Protein AF-A0A8T2MPF6-F1 (afdb_monomer)

Organism: NCBI:txid121402

Sequence (192 aa):
MLTRSRQERHAGLVFSVNLAVSDLLYAASLSLLAYYYFNKKHWVFGLVLCKVHRFVFTCNLYGSMFFIACISVTRYLAIAHPFYTHRYSELKHAYIASVVNSSLTDSEKKKLIRLAAVVVVMYTVSFIPYHVLRNLNWHLKLNPETAFNRPVYWSYQVTKALVALNPCLHPLLYAALLDSVRRLCGGSVRSE

Solvent-accessible surface area (backbone atoms only — not comparable to full-atom values): 10776 Å² total; per-residue (Å²): 114,73,68,60,59,48,50,54,50,50,54,52,47,53,54,52,49,55,46,51,53,37,48,50,56,39,55,58,44,46,54,58,50,51,52,25,56,74,50,77,67,51,80,81,76,51,71,66,52,56,52,48,47,54,47,46,54,51,49,37,57,55,47,49,54,50,52,54,48,50,54,51,48,54,53,46,41,63,48,78,39,64,56,83,86,43,96,81,72,68,74,70,53,56,57,49,34,54,51,49,59,68,63,50,46,73,71,54,54,49,47,56,52,48,52,52,48,50,54,49,49,46,42,59,72,25,45,48,54,31,52,52,33,48,51,48,52,49,52,49,69,70,39,86,88,47,75,88,56,61,68,53,52,52,52,33,51,52,28,52,53,52,47,67,49,52,66,74,51,46,64,62,55,46,54,59,50,53,58,48,56,50,48,72,58,57,73,74,76,78,87,129

Radius of gyration: 22.1 Å; Cα contacts (8 Å, |Δi|>4): 80; chains: 1; bounding box: 55×31×68 Å

Secondary structure (DSSP, 8-state):
-HHHHHHHHHHHHHHHHHHHHHHHHHHHHHHHHHHHHHTTT---SHHHHHHHHHHHHHHHHHHHHHHHHHHHHHHHHHHH-TTTT-TT--THHHHHHHHHHHHS-HHHHHHHHHHHHHHHHHIIIIIHHHHHHHHHHHHHHH-TTS---HHHHHHHHHHHHHHHHGGGGHHHHHHHHHHHHHHHHHTTS---

InterPro domains:
  IPR000276 G protein-coupled receptor, rhodopsin-like [PF00001] (2-99)
  IPR000276 G protein-coupled receptor, rhodopsin-like [PR00237] (12-33)
  IPR000276 G protein-coupled receptor, rhodopsin-like [PR00237] (57-79)
  IPR000276 G protein-coupled receptor, rhodopsin-like [PR00237] (112-136)
  IPR000276 G protein-coupled receptor, rhodopsin-like [PR00237] (156-182)
  IPR017452 GPCR, rhodopsin-like, 7TM [PS50262] (1-128)

Structure (mmCIF, N/CA/C/O backbone):
data_AF-A0A8T2MPF6-F1
#
_entry.id   AF-A0A8T2MPF6-F1
#
loop_
_atom_site.group_PDB
_atom_site.id
_atom_site.type_symbol
_atom_site.label_atom_id
_atom_site.label_alt_id
_atom_site.label_comp_id
_atom_site.label_asym_id
_atom_site.label_entity_id
_atom_site.label_seq_id
_atom_site.pdbx_PDB_ins_code
_atom_site.Cartn_x
_atom_site.Cartn_y
_atom_site.Cartn_z
_atom_site.occupancy
_atom_site.B_iso_or_equiv
_atom_site.auth_seq_id
_atom_site.auth_comp_id
_atom_site.auth_asym_id
_atom_site.auth_atom_id
_atom_site.pdbx_PDB_model_num
ATOM 1 N N . MET A 1 1 ? -26.157 -11.426 22.839 1.00 39.88 1 MET A N 1
ATOM 2 C CA . MET A 1 1 ? -24.770 -10.892 22.889 1.00 39.88 1 MET A CA 1
ATOM 3 C C . MET A 1 1 ? -23.720 -11.848 22.309 1.00 39.88 1 MET A C 1
ATOM 5 O O . MET A 1 1 ? -22.890 -11.383 21.537 1.00 39.88 1 MET A O 1
ATOM 9 N N . LEU A 1 2 ? -23.765 -13.158 22.597 1.00 40.62 2 LEU A N 1
ATOM 10 C CA . LEU A 1 2 ? -22.783 -14.154 22.112 1.00 40.62 2 LEU A CA 1
ATOM 11 C C . LEU A 1 2 ? -22.682 -14.287 20.578 1.00 40.62 2 LEU A C 1
ATOM 13 O O . LEU A 1 2 ? -21.590 -14.453 20.044 1.00 40.62 2 LEU A O 1
ATOM 17 N N . THR A 1 3 ? -23.791 -14.162 19.848 1.00 40.81 3 THR A N 1
ATOM 18 C CA . THR A 1 3 ? -23.822 -14.266 18.375 1.00 40.81 3 THR A CA 1
ATOM 19 C C . THR A 1 3 ? -23.137 -13.086 17.672 1.00 40.81 3 THR A C 1
ATOM 21 O O . THR A 1 3 ? -22.465 -13.274 16.661 1.00 40.81 3 THR A O 1
ATOM 24 N N . ARG A 1 4 ? -23.222 -11.877 18.247 1.00 38.53 4 ARG A N 1
ATOM 25 C CA . ARG A 1 4 ? -22.639 -10.636 17.702 1.00 38.53 4 ARG A CA 1
ATOM 26 C C . ARG A 1 4 ? -21.115 -10.573 17.867 1.00 38.53 4 ARG A C 1
ATOM 28 O O . ARG A 1 4 ? -20.429 -10.167 16.934 1.00 38.53 4 ARG A O 1
ATOM 35 N N . SER A 1 5 ? -20.569 -11.029 19.003 1.00 44.16 5 SER A N 1
ATOM 36 C CA . SER A 1 5 ? -19.105 -11.109 19.177 1.00 44.16 5 SER A CA 1
ATOM 37 C C . SER A 1 5 ? -18.490 -12.191 18.285 1.00 44.16 5 SER A C 1
ATOM 39 O O . SER A 1 5 ? -17.384 -12.021 17.771 1.00 44.16 5 SER A O 1
ATOM 41 N N . ARG A 1 6 ? -19.236 -13.275 18.037 1.00 49.06 6 ARG A N 1
ATOM 42 C CA . ARG A 1 6 ? -18.859 -14.327 17.094 1.00 49.06 6 ARG A CA 1
ATOM 43 C C . ARG A 1 6 ? -18.792 -13.779 15.662 1.00 49.06 6 ARG A C 1
ATOM 45 O O . ARG A 1 6 ? -17.776 -13.973 15.004 1.00 49.06 6 ARG A O 1
ATOM 52 N N . GLN A 1 7 ? -19.800 -13.023 15.217 1.00 52.62 7 GLN A N 1
ATOM 53 C CA . GLN A 1 7 ? -19.854 -12.426 13.873 1.00 52.62 7 GLN A CA 1
ATOM 54 C C . GLN A 1 7 ? -18.701 -11.441 13.603 1.00 52.62 7 GLN A C 1
ATOM 56 O O . GLN A 1 7 ? -18.057 -11.520 12.559 1.00 52.62 7 GLN A O 1
ATOM 61 N N . GLU A 1 8 ? -18.386 -10.547 14.546 1.00 54.38 8 GLU A N 1
ATOM 62 C CA . GLU A 1 8 ? -17.270 -9.599 14.384 1.00 54.38 8 GLU A CA 1
ATOM 63 C C . GLU A 1 8 ? -15.892 -10.270 14.411 1.00 54.38 8 GLU A C 1
ATOM 65 O O . GLU A 1 8 ? -14.973 -9.842 13.706 1.00 54.38 8 GLU A O 1
ATOM 70 N N . ARG A 1 9 ? -15.740 -11.343 15.198 1.00 55.94 9 ARG A N 1
ATOM 71 C CA . ARG A 1 9 ? -14.542 -12.189 15.156 1.00 55.94 9 ARG A CA 1
ATOM 72 C C . ARG A 1 9 ? -14.436 -12.902 13.814 1.00 55.94 9 ARG A C 1
ATOM 74 O O . ARG A 1 9 ? -13.351 -12.915 13.248 1.00 55.94 9 ARG A O 1
ATOM 81 N N . HIS A 1 10 ? -15.536 -13.430 13.278 1.00 60.00 10 HIS A N 1
ATOM 82 C CA . HIS A 1 10 ? -15.552 -14.083 11.970 1.00 60.00 10 HIS A CA 1
ATOM 83 C C . HIS A 1 10 ? -15.196 -13.118 10.833 1.00 60.00 10 HIS A C 1
ATOM 85 O O . HIS A 1 10 ? -14.340 -13.456 10.024 1.00 60.00 10 HIS A O 1
ATOM 91 N N . ALA A 1 11 ? -15.755 -11.905 10.809 1.00 63.97 11 ALA A N 1
ATOM 92 C CA . ALA A 1 11 ? -15.402 -10.900 9.803 1.00 63.97 11 ALA A CA 1
ATOM 93 C C . ALA A 1 11 ? -13.919 -10.497 9.895 1.00 63.97 11 ALA A C 1
ATOM 95 O O . ALA A 1 11 ? -13.203 -10.537 8.898 1.00 63.97 11 ALA A O 1
ATOM 96 N N . GLY A 1 12 ? -13.429 -10.192 11.103 1.00 67.94 12 GLY A N 1
ATOM 97 C CA . GLY A 1 12 ? -12.016 -9.881 11.329 1.00 67.94 12 GLY A CA 1
ATOM 98 C C . GLY A 1 12 ? -11.082 -11.021 10.914 1.00 67.94 12 GLY A C 1
ATOM 99 O O . GLY A 1 12 ? -10.087 -10.766 10.247 1.00 67.94 12 GLY A O 1
ATOM 100 N N . LEU A 1 13 ? -11.424 -12.270 11.248 1.00 69.88 13 LEU A N 1
ATOM 101 C CA . LEU A 1 13 ? -10.666 -13.466 10.864 1.00 69.88 13 LEU A CA 1
ATOM 102 C C . LEU A 1 13 ? -10.635 -13.673 9.347 1.00 69.88 13 LEU A C 1
ATOM 104 O O . LEU A 1 13 ? -9.572 -13.961 8.811 1.00 69.88 13 LEU A O 1
ATOM 108 N N . VAL A 1 14 ? -11.761 -13.492 8.653 1.00 74.25 14 VAL A N 1
ATOM 109 C CA . VAL A 1 14 ? -11.826 -13.607 7.186 1.00 74.25 14 VAL A CA 1
ATOM 110 C C . VAL A 1 14 ? -10.921 -12.570 6.521 1.00 74.25 14 VAL A C 1
ATOM 112 O O . VAL A 1 14 ? -10.165 -12.916 5.616 1.00 74.25 14 VAL A O 1
ATOM 115 N N . PHE A 1 15 ? -10.918 -11.322 7.004 1.00 73.06 15 PHE A N 1
ATOM 116 C CA . PHE A 1 15 ? -10.002 -10.298 6.496 1.00 73.06 15 PHE A CA 1
ATOM 117 C C . PHE A 1 15 ? -8.534 -10.625 6.793 1.00 73.06 15 PHE A C 1
ATOM 119 O O . PHE A 1 15 ? -7.699 -10.483 5.905 1.00 73.06 15 PHE A O 1
ATOM 126 N N . SER A 1 16 ? -8.218 -11.118 7.997 1.00 72.19 16 SER A N 1
ATOM 127 C CA . SER A 1 16 ? -6.862 -11.568 8.349 1.00 72.19 16 SER A CA 1
ATOM 128 C C . SER A 1 16 ? -6.364 -12.691 7.443 1.00 72.19 16 SER A C 1
ATOM 130 O O . SER A 1 16 ? -5.220 -12.660 7.003 1.00 72.19 16 SER A O 1
ATOM 132 N N . VAL A 1 17 ? -7.210 -13.690 7.169 1.00 78.38 17 VAL A N 1
ATOM 133 C CA . VAL A 1 17 ? -6.853 -14.845 6.334 1.00 78.38 17 VAL A CA 1
ATOM 134 C C . VAL A 1 17 ? -6.677 -14.418 4.883 1.00 78.38 17 VAL A C 1
ATOM 136 O O . VAL A 1 17 ? -5.670 -14.765 4.275 1.00 78.38 17 VAL A O 1
ATOM 139 N N . ASN A 1 18 ? -7.598 -13.617 4.341 1.00 79.44 18 ASN A N 1
ATOM 140 C CA . ASN A 1 18 ? -7.479 -13.096 2.977 1.00 79.44 18 ASN A CA 1
ATOM 141 C C . ASN A 1 18 ? -6.208 -12.263 2.793 1.00 79.44 18 ASN A C 1
ATOM 143 O O . ASN A 1 18 ? -5.537 -12.377 1.766 1.00 79.44 18 ASN A O 1
ATOM 147 N N . LEU A 1 19 ? -5.847 -11.461 3.795 1.00 76.75 19 LEU A N 1
ATOM 148 C CA . LEU A 1 19 ? -4.606 -10.703 3.767 1.00 76.75 19 LEU A CA 1
ATOM 149 C C . LEU A 1 19 ? -3.377 -11.617 3.843 1.00 76.75 19 LEU A C 1
ATOM 151 O O . LEU A 1 19 ? -2.474 -11.474 3.027 1.00 76.75 19 LEU A O 1
ATOM 155 N N . ALA A 1 20 ? -3.370 -12.598 4.748 1.00 80.62 20 ALA A N 1
ATOM 156 C CA . ALA A 1 20 ? -2.268 -13.550 4.879 1.00 80.62 20 ALA A CA 1
ATOM 157 C C . ALA A 1 20 ? -2.044 -14.363 3.593 1.00 80.62 20 ALA A C 1
ATOM 159 O O . ALA A 1 20 ? -0.908 -14.537 3.161 1.00 80.62 20 ALA A O 1
ATOM 160 N N . VAL A 1 21 ? -3.119 -14.819 2.942 1.00 83.56 21 VAL A N 1
ATOM 161 C CA . VAL A 1 21 ? -3.040 -15.507 1.644 1.00 83.56 21 VAL A CA 1
ATOM 162 C C . VAL A 1 21 ? -2.456 -14.580 0.578 1.00 83.56 21 VAL A C 1
ATOM 164 O O . VAL A 1 21 ? -1.574 -14.989 -0.176 1.00 83.56 21 VAL A O 1
ATOM 167 N N . SER A 1 22 ? -2.902 -13.324 0.534 1.00 84.00 22 SER A N 1
ATOM 168 C CA . SER A 1 22 ? -2.373 -12.325 -0.397 1.00 84.00 22 SER A CA 1
ATOM 169 C C . SER A 1 22 ? -0.880 -12.058 -0.172 1.00 84.00 22 SER A C 1
ATOM 171 O O . SER A 1 22 ? -0.120 -11.970 -1.137 1.00 84.00 22 SER A O 1
ATOM 173 N N . ASP A 1 23 ? -0.439 -11.965 1.083 1.00 84.19 23 ASP A N 1
ATOM 174 C CA . ASP A 1 23 ? 0.962 -11.735 1.451 1.00 84.19 23 ASP A CA 1
ATOM 175 C C . ASP A 1 23 ? 1.846 -12.948 1.123 1.00 84.19 23 ASP A C 1
ATOM 177 O O . ASP A 1 23 ? 2.964 -12.786 0.635 1.00 84.19 23 ASP A O 1
ATOM 181 N N . LEU A 1 24 ? 1.336 -14.172 1.296 1.00 83.94 24 LEU A N 1
ATOM 182 C CA . LEU A 1 24 ? 2.033 -15.399 0.894 1.00 83.94 24 LEU A CA 1
ATOM 183 C C . LEU A 1 24 ? 2.179 -15.512 -0.628 1.00 83.94 24 LEU A C 1
ATOM 185 O O . LEU A 1 24 ? 3.259 -15.831 -1.125 1.00 83.94 24 LEU A O 1
ATOM 189 N N . LEU A 1 25 ? 1.118 -15.209 -1.383 1.00 84.75 25 LEU A N 1
ATOM 190 C CA . LEU A 1 25 ? 1.169 -15.164 -2.850 1.00 84.75 25 LEU A CA 1
ATOM 191 C C . LEU A 1 25 ? 2.154 -14.096 -3.347 1.00 84.75 25 LEU A C 1
ATOM 193 O O . LEU A 1 25 ? 2.861 -14.292 -4.343 1.00 84.75 25 LEU A O 1
ATOM 197 N N . TYR A 1 26 ? 2.236 -12.977 -2.631 1.00 85.56 26 TYR A N 1
ATOM 198 C CA . TYR A 1 26 ? 3.207 -11.927 -2.894 1.00 85.56 26 TYR A CA 1
ATOM 199 C C . TYR A 1 26 ? 4.648 -12.371 -2.595 1.00 85.56 26 TYR A C 1
ATOM 201 O O . TYR A 1 26 ? 5.536 -12.184 -3.430 1.00 85.56 26 TYR A O 1
ATOM 209 N N . ALA A 1 27 ? 4.876 -13.038 -1.461 1.00 84.94 27 ALA A N 1
ATOM 210 C CA . ALA A 1 27 ? 6.169 -13.615 -1.093 1.00 84.94 27 ALA A CA 1
ATOM 211 C C . ALA A 1 27 ? 6.648 -14.668 -2.106 1.00 84.94 27 ALA A C 1
ATOM 213 O O . ALA A 1 27 ? 7.816 -14.674 -2.491 1.00 84.94 27 ALA A O 1
ATOM 214 N N . ALA A 1 28 ? 5.745 -15.504 -2.622 1.00 85.00 28 ALA A N 1
ATOM 215 C CA . ALA A 1 28 ? 6.069 -16.435 -3.702 1.00 85.00 28 ALA A CA 1
ATOM 216 C C . ALA A 1 28 ? 6.439 -15.701 -5.008 1.00 85.00 28 ALA A C 1
ATOM 218 O O . ALA A 1 28 ? 7.362 -16.093 -5.725 1.00 85.00 28 ALA A O 1
ATOM 219 N N . SER A 1 29 ? 5.764 -14.587 -5.308 1.00 85.38 29 SER A N 1
ATOM 220 C CA . SER A 1 29 ? 6.065 -13.753 -6.481 1.00 85.38 29 SER A CA 1
ATOM 221 C C . SER A 1 29 ? 7.422 -13.042 -6.371 1.00 85.38 29 SER A C 1
ATOM 223 O O . SER A 1 29 ? 8.089 -12.822 -7.385 1.00 85.38 29 SER A O 1
ATOM 225 N N . LEU A 1 30 ? 7.875 -12.735 -5.151 1.00 85.00 30 LEU A N 1
ATOM 226 C CA . LEU A 1 30 ? 9.210 -12.192 -4.884 1.00 85.00 30 LEU A CA 1
ATOM 227 C C . LEU A 1 30 ? 10.326 -13.152 -5.315 1.00 85.00 30 LEU A C 1
ATOM 229 O O . LEU A 1 30 ? 11.343 -12.687 -5.826 1.00 85.00 30 LEU A O 1
ATOM 233 N N . SER A 1 31 ? 10.139 -14.469 -5.199 1.00 86.12 31 SER A N 1
ATOM 234 C CA . SER A 1 31 ? 11.117 -15.462 -5.673 1.00 86.12 31 SER A CA 1
ATOM 235 C C . SER A 1 31 ? 11.323 -15.387 -7.193 1.00 86.12 31 SER A C 1
ATOM 237 O O . SER A 1 31 ? 12.457 -15.423 -7.673 1.00 86.12 31 SER A O 1
ATOM 239 N N . LEU A 1 32 ? 10.242 -15.189 -7.958 1.00 85.69 32 LEU A N 1
ATOM 240 C CA . LEU A 1 32 ? 10.309 -14.966 -9.410 1.00 85.69 32 LEU A CA 1
ATOM 241 C C . LEU A 1 32 ? 11.030 -13.654 -9.744 1.00 85.69 32 LEU A C 1
ATOM 243 O O . LEU A 1 32 ? 11.810 -13.583 -10.698 1.00 85.69 32 LEU A O 1
ATOM 247 N N . LEU A 1 33 ? 10.794 -12.611 -8.945 1.00 84.62 33 LEU A N 1
ATOM 248 C CA . LEU A 1 33 ? 11.461 -11.326 -9.109 1.00 84.62 33 LEU A CA 1
ATOM 249 C C . LEU A 1 33 ? 12.959 -11.413 -8.792 1.00 84.62 33 LEU A C 1
ATOM 251 O O . LEU A 1 33 ? 13.767 -10.841 -9.523 1.00 84.62 33 LEU A O 1
ATOM 255 N N . ALA A 1 34 ? 13.333 -12.144 -7.741 1.00 87.69 34 ALA A N 1
ATOM 256 C CA . ALA A 1 34 ? 14.722 -12.393 -7.380 1.00 87.69 34 ALA A CA 1
ATOM 257 C C . ALA A 1 34 ? 15.456 -13.085 -8.534 1.00 87.69 34 ALA A C 1
ATOM 259 O O . ALA A 1 34 ? 16.489 -12.587 -8.983 1.00 87.69 34 ALA A O 1
ATOM 260 N N . TYR A 1 35 ?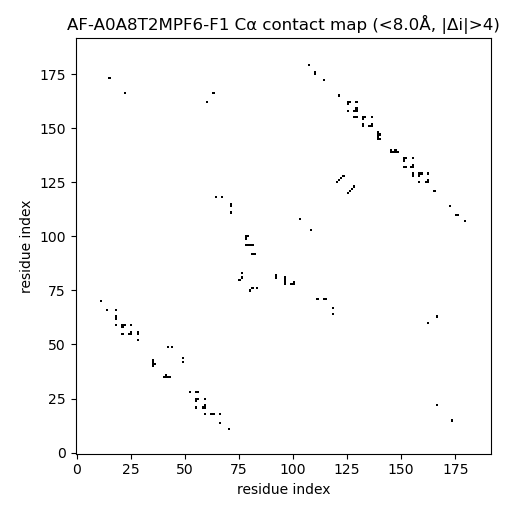 14.871 -14.149 -9.095 1.00 89.88 35 TYR A N 1
ATOM 261 C CA . TYR A 1 35 ? 15.423 -14.828 -10.269 1.00 89.88 35 TYR A CA 1
ATOM 262 C C . TYR A 1 35 ? 15.606 -13.876 -11.462 1.00 89.88 35 TYR A C 1
ATOM 264 O O . TYR A 1 35 ? 16.654 -13.870 -12.104 1.00 89.88 35 TYR A O 1
ATOM 272 N N . TYR A 1 36 ? 14.626 -13.009 -11.734 1.00 88.69 36 TYR A N 1
ATOM 273 C CA . TYR A 1 36 ? 14.733 -12.000 -12.791 1.00 88.69 36 TYR A CA 1
ATOM 274 C C . TYR A 1 36 ? 15.912 -11.031 -12.587 1.00 88.69 36 TYR A C 1
ATOM 276 O O . TYR A 1 36 ? 16.605 -10.701 -13.552 1.00 88.69 36 TYR A O 1
ATOM 284 N N . TYR A 1 37 ? 16.166 -10.573 -11.356 1.00 86.88 37 TYR A N 1
ATOM 285 C CA . TYR A 1 37 ? 17.316 -9.705 -11.075 1.00 86.88 37 TYR A CA 1
ATOM 286 C C . TYR A 1 37 ? 18.647 -10.455 -11.187 1.00 86.88 37 TYR A C 1
ATOM 288 O O . TYR A 1 37 ? 19.584 -9.899 -11.763 1.00 86.88 37 TYR A O 1
ATOM 296 N N . PHE A 1 38 ? 18.719 -11.707 -10.717 1.00 90.62 38 PHE A N 1
ATOM 297 C CA . PHE A 1 38 ? 19.902 -12.558 -10.892 1.00 90.62 38 PHE A CA 1
ATOM 298 C C . PHE A 1 38 ? 20.226 -12.781 -12.369 1.00 90.62 38 PHE A C 1
ATOM 300 O O . PHE A 1 38 ? 21.382 -12.682 -12.775 1.00 90.62 38 PHE A O 1
ATOM 307 N N . ASN A 1 39 ? 19.205 -12.970 -13.202 1.00 90.19 39 ASN A N 1
ATOM 308 C CA . ASN A 1 39 ? 19.371 -13.181 -14.634 1.00 90.19 39 ASN A CA 1
ATOM 309 C C . ASN A 1 39 ? 19.554 -11.870 -15.429 1.00 90.19 39 ASN A C 1
ATOM 311 O O . ASN A 1 39 ? 19.034 -11.724 -16.532 1.00 90.19 39 ASN A O 1
ATOM 315 N N . LYS A 1 40 ? 20.236 -10.867 -14.855 1.00 88.00 40 LYS A N 1
ATOM 316 C CA . LYS A 1 40 ? 20.512 -9.553 -15.474 1.00 88.00 40 LYS A CA 1
ATOM 317 C C . LYS A 1 40 ? 19.271 -8.853 -16.051 1.00 88.00 40 LYS A C 1
ATOM 319 O O . LYS A 1 40 ? 19.372 -8.147 -17.051 1.00 88.00 40 LYS A O 1
ATOM 324 N N . LYS A 1 41 ? 18.107 -9.000 -15.405 1.00 8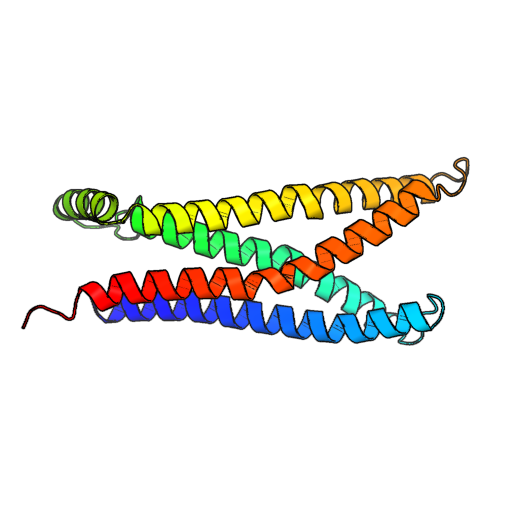4.31 41 LYS A N 1
ATOM 325 C CA . LYS A 1 41 ? 16.816 -8.449 -15.865 1.00 84.31 41 LYS A CA 1
ATOM 326 C C . LYS A 1 41 ? 16.295 -9.100 -17.159 1.00 84.31 41 LYS A C 1
ATOM 328 O O . LYS A 1 41 ? 15.506 -8.487 -17.877 1.00 84.31 41 LYS A O 1
ATOM 333 N N . HIS A 1 42 ? 16.691 -10.340 -17.444 1.00 87.44 42 HIS A N 1
ATOM 334 C CA . HIS A 1 42 ? 16.142 -11.139 -18.536 1.00 87.44 42 HIS A CA 1
ATOM 335 C C . HIS A 1 42 ? 14.996 -12.030 -18.034 1.00 87.44 42 HIS A C 1
ATOM 337 O O . HIS A 1 42 ? 15.196 -12.967 -17.257 1.00 87.44 42 HIS A O 1
ATOM 343 N N . TRP A 1 43 ? 13.773 -11.749 -18.487 1.00 87.19 43 TRP A N 1
ATOM 344 C CA . TRP A 1 43 ? 12.578 -12.501 -18.099 1.00 87.19 43 TRP A CA 1
ATOM 345 C C . TRP A 1 43 ? 12.382 -13.742 -18.981 1.00 87.19 43 TRP A C 1
ATOM 347 O O . TRP A 1 43 ? 12.144 -13.609 -20.177 1.00 87.19 43 TRP A O 1
ATOM 357 N N . VAL A 1 44 ? 12.449 -14.941 -18.391 1.00 88.25 44 VAL A N 1
ATOM 358 C CA . VAL A 1 44 ? 12.364 -16.231 -19.118 1.00 88.25 44 VAL A CA 1
ATOM 359 C C . VAL A 1 44 ? 11.032 -16.967 -18.939 1.00 88.25 44 VAL A C 1
ATOM 361 O O . VAL A 1 44 ? 10.703 -17.840 -19.730 1.00 88.25 44 VAL A O 1
ATOM 364 N N . PHE A 1 45 ? 10.220 -16.595 -17.945 1.00 85.88 45 PHE A N 1
ATOM 365 C CA . PHE A 1 45 ? 8.981 -17.306 -17.589 1.00 85.88 45 PHE A CA 1
ATOM 366 C C . PHE A 1 45 ? 7.776 -16.997 -18.502 1.00 85.88 45 PHE A C 1
ATOM 368 O O . PHE A 1 45 ? 6.633 -17.309 -18.173 1.00 85.88 45 PHE A O 1
ATOM 375 N N . GLY A 1 46 ? 8.008 -16.334 -19.637 1.00 89.12 46 GLY A N 1
ATOM 376 C CA . GLY A 1 46 ? 6.966 -15.974 -20.597 1.00 89.12 46 GLY A CA 1
ATOM 377 C C . GLY A 1 46 ? 6.048 -14.823 -20.160 1.00 89.12 46 GLY A C 1
ATOM 378 O O . GLY A 1 46 ? 6.115 -14.290 -19.049 1.00 89.12 46 GLY A O 1
ATOM 379 N N . LEU A 1 47 ? 5.172 -14.403 -21.074 1.00 87.81 47 LEU A N 1
ATOM 380 C CA . LEU A 1 47 ? 4.342 -13.205 -20.906 1.00 87.81 47 LEU A CA 1
ATOM 381 C C . LEU A 1 47 ? 3.263 -13.362 -19.824 1.00 87.81 47 LEU A C 1
ATOM 383 O O . LEU A 1 47 ? 2.970 -12.404 -19.107 1.00 87.81 47 LEU A O 1
ATOM 387 N N . VAL A 1 48 ? 2.681 -14.559 -19.700 1.00 90.25 48 VAL A N 1
ATOM 388 C CA . VAL A 1 48 ? 1.608 -14.846 -18.735 1.00 90.25 48 VAL A CA 1
ATOM 389 C C . VAL A 1 48 ? 2.108 -14.615 -17.316 1.00 90.25 48 VAL A C 1
ATOM 391 O O . VAL A 1 48 ? 1.535 -13.808 -16.588 1.00 90.25 48 VAL A O 1
ATOM 394 N N . LEU A 1 49 ? 3.236 -15.229 -16.953 1.00 87.44 49 LEU A N 1
ATOM 395 C CA . LEU A 1 49 ? 3.804 -15.100 -15.615 1.00 87.44 49 LEU A CA 1
ATOM 396 C C . LEU A 1 49 ? 4.258 -13.657 -15.322 1.00 87.44 49 LEU A C 1
ATOM 398 O O . LEU A 1 49 ? 4.137 -13.192 -14.192 1.00 87.44 49 LEU A O 1
ATOM 402 N N . CYS A 1 50 ? 4.696 -12.905 -16.341 1.00 87.62 50 CYS A N 1
ATOM 403 C CA . CYS A 1 50 ? 5.015 -11.478 -16.202 1.00 87.62 50 CYS A CA 1
ATOM 404 C C . CYS A 1 50 ? 3.777 -10.643 -15.832 1.00 87.62 50 CYS A C 1
ATOM 406 O O . CYS A 1 50 ? 3.833 -9.784 -14.945 1.00 87.62 50 CYS A O 1
ATOM 408 N N . LYS A 1 51 ? 2.645 -10.897 -16.505 1.00 87.31 51 LYS A N 1
ATOM 409 C CA . LYS A 1 51 ? 1.366 -10.236 -16.209 1.00 87.31 51 LYS A CA 1
ATOM 410 C C . LYS A 1 51 ? 0.843 -10.639 -14.832 1.00 87.31 51 LYS A C 1
ATOM 412 O O . LYS A 1 51 ? 0.460 -9.754 -14.074 1.00 87.31 51 LYS A O 1
ATOM 417 N N . VAL A 1 52 ? 0.895 -11.929 -14.489 1.00 87.56 52 VAL A N 1
ATOM 418 C CA . VAL A 1 52 ? 0.472 -12.448 -13.177 1.00 87.56 52 VAL A CA 1
ATOM 419 C C . VAL A 1 52 ? 1.300 -11.830 -12.055 1.00 87.56 52 VAL A C 1
ATOM 421 O O . VAL A 1 52 ? 0.722 -11.290 -11.122 1.00 87.56 52 VAL A O 1
ATOM 424 N N . HIS A 1 53 ? 2.631 -11.799 -12.170 1.00 86.81 53 HIS A N 1
ATOM 425 C CA . HIS A 1 53 ? 3.494 -11.153 -11.177 1.00 86.81 53 HIS A CA 1
ATOM 426 C C . HIS A 1 53 ? 3.097 -9.683 -10.946 1.00 86.81 53 HIS A C 1
ATOM 428 O O . HIS A 1 53 ? 2.992 -9.226 -9.809 1.00 86.81 53 HIS A O 1
ATOM 434 N N . ARG A 1 54 ? 2.852 -8.921 -12.024 1.00 85.06 54 ARG A N 1
ATOM 435 C CA . ARG A 1 54 ? 2.392 -7.525 -11.911 1.00 85.06 54 ARG A CA 1
ATOM 436 C C . ARG A 1 54 ? 1.013 -7.420 -11.267 1.00 85.06 54 ARG A C 1
ATOM 438 O O . ARG A 1 54 ? 0.815 -6.545 -10.434 1.00 85.06 54 ARG A O 1
ATOM 445 N N . PHE A 1 55 ? 0.089 -8.296 -11.644 1.00 86.38 55 PHE A N 1
ATOM 446 C CA . PHE A 1 55 ? -1.255 -8.331 -11.087 1.00 86.38 55 PHE A CA 1
ATOM 447 C C . PHE A 1 55 ? -1.233 -8.640 -9.587 1.00 86.38 55 PHE A C 1
ATOM 449 O O . PHE A 1 55 ? -1.806 -7.882 -8.815 1.00 86.38 55 PHE A O 1
ATOM 456 N N . VAL A 1 56 ? -0.499 -9.671 -9.158 1.00 85.44 56 VAL A N 1
ATOM 457 C CA . VAL A 1 56 ? -0.354 -10.044 -7.741 1.00 85.44 56 VAL A CA 1
ATOM 458 C C . VAL A 1 56 ? 0.269 -8.906 -6.932 1.00 85.44 56 VAL A C 1
ATOM 460 O O . VAL A 1 56 ? -0.247 -8.581 -5.866 1.00 85.44 56 VAL A O 1
ATOM 463 N N . PHE A 1 57 ? 1.308 -8.241 -7.455 1.00 82.81 57 PHE A N 1
ATOM 464 C CA . PHE A 1 57 ? 1.885 -7.046 -6.825 1.00 82.81 57 PHE A CA 1
ATOM 465 C C . PHE A 1 57 ? 0.823 -5.955 -6.621 1.00 82.81 57 PHE A C 1
ATOM 467 O O . PHE A 1 57 ? 0.681 -5.425 -5.525 1.00 82.81 57 PHE A O 1
ATOM 474 N N . THR A 1 58 ? 0.034 -5.643 -7.652 1.00 81.56 58 THR A N 1
ATOM 475 C CA . THR A 1 58 ? -1.038 -4.639 -7.581 1.00 81.56 58 THR A CA 1
ATOM 476 C C . THR A 1 58 ? -2.157 -5.045 -6.613 1.00 81.56 58 THR A C 1
ATOM 478 O O . THR A 1 58 ? -2.587 -4.229 -5.802 1.00 81.56 58 THR A O 1
ATOM 481 N N . CYS A 1 59 ? -2.615 -6.295 -6.652 1.00 82.38 59 CYS A N 1
ATOM 482 C CA . CYS A 1 59 ? -3.677 -6.790 -5.778 1.00 82.38 59 CYS A CA 1
ATOM 483 C C . CYS A 1 59 ? -3.260 -6.822 -4.308 1.00 82.38 59 CYS A C 1
ATOM 485 O O . CYS A 1 59 ? -4.041 -6.405 -3.457 1.00 82.38 59 CYS A O 1
ATOM 487 N N . ASN A 1 60 ? -2.041 -7.268 -4.002 1.00 82.19 60 ASN A N 1
ATOM 488 C CA . ASN A 1 60 ? -1.524 -7.254 -2.637 1.00 82.19 60 ASN A CA 1
ATOM 489 C C . ASN A 1 60 ? -1.423 -5.817 -2.102 1.00 82.19 60 ASN A C 1
ATOM 491 O O . ASN A 1 60 ? -1.916 -5.511 -1.015 1.00 82.19 60 ASN A O 1
ATOM 495 N N . LEU A 1 61 ? -0.887 -4.917 -2.926 1.00 76.88 61 LEU A N 1
ATOM 496 C CA . LEU A 1 61 ? -0.695 -3.513 -2.597 1.00 76.88 61 LEU A CA 1
ATOM 497 C C . LEU A 1 61 ? -2.009 -2.786 -2.262 1.00 76.88 61 LEU A C 1
ATOM 499 O O . LEU A 1 61 ? -2.142 -2.186 -1.199 1.00 76.88 61 LEU A O 1
ATOM 503 N N . TYR A 1 62 ? -2.981 -2.810 -3.173 1.00 81.69 62 TYR A N 1
ATOM 504 C CA . TYR A 1 62 ? -4.240 -2.085 -2.979 1.00 81.69 62 TYR A CA 1
ATOM 505 C C . TYR A 1 62 ? -5.211 -2.840 -2.069 1.00 81.69 62 TYR A C 1
ATOM 507 O O . TYR A 1 62 ? -5.953 -2.219 -1.309 1.00 81.69 62 TYR A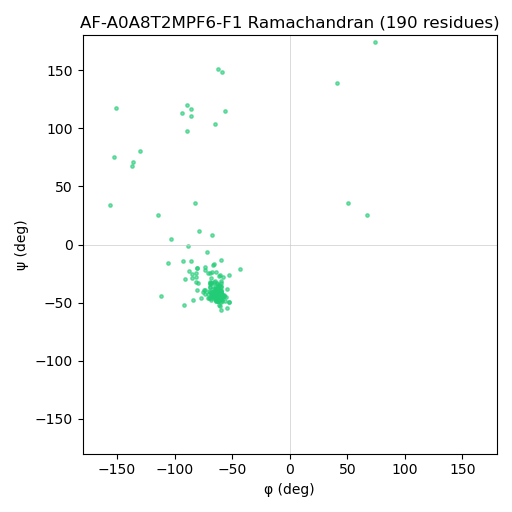 O 1
ATOM 515 N N . GLY A 1 63 ? -5.187 -4.174 -2.114 1.00 81.31 63 GLY A N 1
ATOM 516 C CA . GLY A 1 63 ? -6.017 -5.022 -1.265 1.00 81.31 63 GLY A CA 1
ATOM 517 C C . GLY A 1 63 ? -5.677 -4.853 0.210 1.00 81.31 63 GLY A C 1
ATOM 518 O O . GLY A 1 63 ? -6.580 -4.653 1.016 1.00 81.31 63 GLY A O 1
ATOM 519 N N . SER A 1 64 ? -4.391 -4.849 0.570 1.00 79.19 64 SER A N 1
ATOM 520 C CA . SER A 1 64 ? -3.960 -4.629 1.957 1.00 79.19 64 SER A CA 1
ATOM 521 C C . SER A 1 64 ? -4.412 -3.273 2.501 1.00 79.19 64 SER A C 1
ATOM 523 O O . SER A 1 64 ? -5.011 -3.210 3.575 1.00 79.19 64 SER A O 1
ATOM 525 N N . MET A 1 65 ? -4.236 -2.200 1.726 1.00 79.12 65 MET A N 1
ATOM 526 C CA . MET A 1 65 ? -4.712 -0.862 2.081 1.00 79.12 65 MET A CA 1
ATOM 527 C C . MET A 1 65 ? -6.233 -0.826 2.286 1.00 79.12 65 MET A C 1
ATOM 529 O O . MET A 1 65 ? -6.705 -0.278 3.283 1.00 79.12 65 MET A O 1
ATOM 533 N N . PHE A 1 66 ? -6.998 -1.441 1.379 1.00 80.12 66 PHE A N 1
ATOM 534 C CA . PHE A 1 66 ? -8.453 -1.520 1.488 1.00 80.12 66 PHE A CA 1
ATOM 535 C C . PHE A 1 66 ? -8.889 -2.303 2.730 1.00 80.12 66 PHE A C 1
ATOM 537 O O . PHE A 1 66 ? -9.718 -1.820 3.498 1.00 80.12 66 PHE A O 1
ATOM 544 N N . PHE A 1 67 ? -8.294 -3.469 2.990 1.00 77.25 67 PHE A N 1
ATOM 545 C CA . PHE A 1 67 ? -8.636 -4.278 4.159 1.00 77.25 67 PHE A CA 1
ATOM 546 C C . PHE A 1 67 ? -8.288 -3.571 5.473 1.00 77.25 67 PHE A C 1
ATOM 548 O O . PHE A 1 67 ? -9.118 -3.552 6.383 1.00 77.25 67 PHE A O 1
ATOM 555 N N . ILE A 1 68 ? -7.120 -2.928 5.574 1.00 74.81 68 ILE A N 1
ATOM 556 C CA . ILE A 1 68 ? -6.734 -2.167 6.772 1.00 74.81 68 ILE A CA 1
ATOM 557 C C . ILE A 1 68 ? -7.676 -0.972 6.982 1.00 74.81 68 ILE A C 1
ATOM 559 O O . ILE A 1 68 ? -8.087 -0.709 8.117 1.00 74.81 68 ILE A O 1
ATOM 563 N N . ALA A 1 69 ? -8.072 -0.277 5.912 1.00 78.75 69 ALA A N 1
ATOM 564 C CA . ALA A 1 69 ? -9.044 0.811 5.980 1.00 78.75 69 ALA A CA 1
ATOM 565 C C . ALA A 1 69 ? -10.423 0.305 6.431 1.00 78.75 69 ALA A C 1
ATOM 567 O O . ALA A 1 69 ? -10.982 0.839 7.386 1.00 78.75 69 ALA A O 1
ATOM 568 N N . CYS A 1 70 ? -10.939 -0.772 5.833 1.00 77.19 70 CYS A N 1
ATOM 569 C CA . CYS A 1 70 ? -12.201 -1.393 6.233 1.00 77.19 70 CYS A CA 1
ATOM 570 C C . CYS A 1 70 ? -12.186 -1.856 7.693 1.00 77.19 70 CYS A C 1
ATOM 572 O O . CYS A 1 70 ? -13.158 -1.620 8.410 1.00 77.19 70 CYS A O 1
ATOM 574 N N . ILE A 1 71 ? -11.095 -2.467 8.164 1.00 73.81 71 ILE A N 1
ATOM 575 C CA . ILE A 1 71 ? -10.944 -2.870 9.570 1.00 73.81 71 ILE A CA 1
ATOM 576 C C . ILE A 1 71 ? -10.953 -1.636 10.478 1.00 73.81 71 ILE A C 1
ATOM 578 O O . ILE A 1 71 ? -11.674 -1.618 11.477 1.00 73.81 71 ILE A O 1
ATOM 582 N N . SER A 1 72 ? -10.206 -0.591 10.118 1.00 73.62 72 SER A N 1
ATOM 583 C CA . SER A 1 72 ? -10.133 0.658 10.885 1.00 73.62 72 SER A CA 1
ATOM 584 C C . SER A 1 72 ? -11.492 1.356 10.966 1.00 73.62 72 SER A C 1
ATOM 586 O O . SER A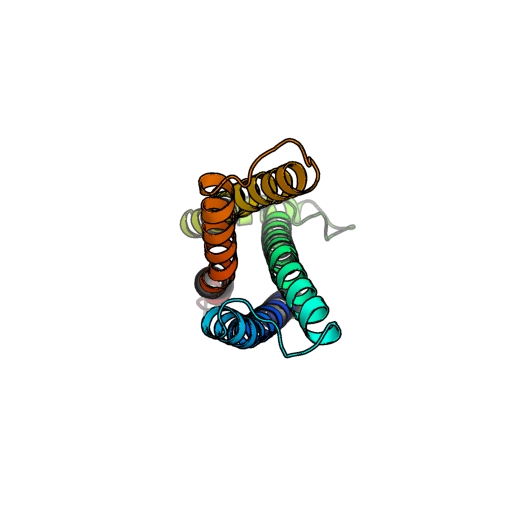 1 72 ? -11.918 1.748 12.050 1.00 73.62 72 SER A O 1
ATOM 588 N N . VAL A 1 73 ? -12.213 1.442 9.845 1.00 73.12 73 VAL A N 1
ATOM 589 C CA . VAL A 1 73 ? -13.553 2.038 9.75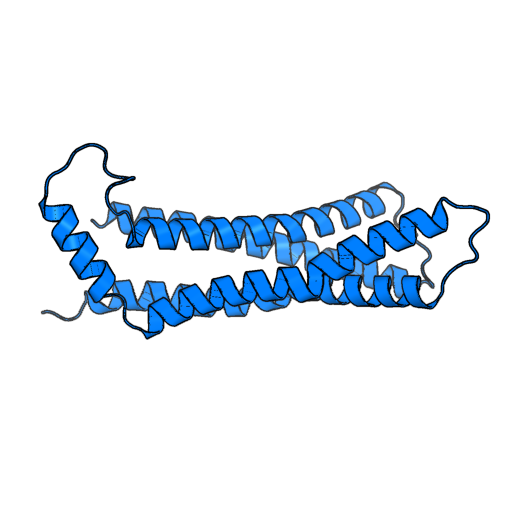9 1.00 73.12 73 VAL A CA 1
ATOM 590 C C . VAL A 1 73 ? -14.574 1.202 10.517 1.00 73.12 73 VAL A C 1
ATOM 592 O O . VAL A 1 73 ? -15.350 1.757 11.281 1.00 73.12 73 VAL A O 1
ATOM 595 N N . THR A 1 74 ? -14.555 -0.125 10.384 1.00 71.12 74 THR A N 1
ATOM 596 C CA . THR A 1 74 ? -15.474 -1.007 11.127 1.00 71.12 74 THR A CA 1
ATOM 597 C C . THR A 1 74 ? -15.284 -0.839 12.633 1.00 71.12 74 THR A C 1
ATOM 599 O O . THR A 1 74 ? -16.256 -0.753 13.379 1.00 71.12 74 THR A O 1
ATOM 602 N N . ARG A 1 75 ? -14.031 -0.727 13.090 1.00 71.88 75 ARG A N 1
ATOM 603 C CA . ARG A 1 75 ? -13.707 -0.467 14.498 1.00 71.88 75 ARG A CA 1
ATOM 604 C C . ARG A 1 75 ? -14.145 0.926 14.931 1.00 71.88 75 ARG A C 1
ATOM 606 O O . ARG A 1 75 ? -14.740 1.056 15.992 1.00 71.88 75 ARG A O 1
ATOM 613 N N . TYR A 1 76 ? -13.909 1.942 14.106 1.00 70.19 76 TYR A N 1
ATOM 614 C CA . TYR A 1 76 ? -14.363 3.301 14.378 1.00 70.19 76 TYR A CA 1
ATOM 615 C C . TYR A 1 76 ? -15.892 3.387 14.459 1.00 70.19 76 TYR A C 1
ATOM 617 O O . TYR A 1 76 ? -16.411 3.923 15.428 1.00 70.19 76 TYR A O 1
ATOM 625 N N . LEU A 1 77 ? -16.624 2.807 13.505 1.00 64.50 77 LEU A N 1
ATOM 626 C CA . LEU A 1 77 ? -18.088 2.813 13.474 1.00 64.50 77 LEU A CA 1
ATOM 627 C C . LEU A 1 77 ? -18.695 2.048 14.654 1.00 64.50 77 LEU A C 1
ATOM 629 O O . LEU A 1 77 ? -19.650 2.533 15.254 1.00 64.50 77 LEU A O 1
ATOM 633 N N . ALA A 1 78 ? -18.118 0.904 15.036 1.00 64.12 78 ALA A N 1
ATOM 634 C CA . ALA A 1 78 ? -18.549 0.157 16.218 1.00 64.12 78 ALA A CA 1
ATOM 635 C C . ALA A 1 78 ? -18.395 0.960 17.527 1.00 64.12 78 ALA A C 1
ATOM 637 O O . ALA A 1 78 ? -19.137 0.719 18.477 1.00 64.12 78 ALA A O 1
ATOM 638 N N . ILE A 1 79 ? -17.454 1.911 17.567 1.00 61.75 79 ILE A N 1
ATOM 639 C CA . ILE A 1 79 ? -17.146 2.756 18.728 1.00 61.75 79 ILE A CA 1
ATOM 640 C C . ILE A 1 79 ? -17.943 4.068 18.707 1.00 61.75 79 ILE A C 1
ATOM 642 O O . ILE A 1 79 ? -18.571 4.427 19.698 1.00 61.75 79 ILE A O 1
ATOM 646 N N . ALA A 1 80 ? -17.896 4.797 17.592 1.00 63.06 80 ALA A N 1
ATOM 647 C CA . ALA A 1 80 ? -18.443 6.144 17.454 1.00 63.06 80 ALA A CA 1
ATOM 648 C C . ALA A 1 80 ? -19.955 6.145 17.195 1.00 63.06 80 ALA A C 1
ATOM 650 O O . ALA A 1 80 ? -20.660 7.050 17.635 1.00 63.06 80 ALA A O 1
ATOM 651 N N . HIS A 1 81 ? -20.467 5.125 16.500 1.00 54.56 81 HIS A N 1
ATOM 652 C CA . HIS A 1 81 ? -21.870 5.044 16.104 1.00 54.56 81 HIS A CA 1
ATOM 653 C C . HIS A 1 81 ? -22.448 3.642 16.346 1.00 54.56 81 HIS A C 1
ATOM 655 O O . HIS A 1 81 ? -22.801 2.942 15.391 1.00 54.56 81 HIS A O 1
ATOM 661 N N . PRO A 1 82 ? -22.666 3.240 17.615 1.00 56.94 82 PRO A N 1
ATOM 662 C CA . PRO A 1 82 ? -23.355 1.983 17.924 1.00 56.94 82 PRO A CA 1
ATOM 663 C C . PRO A 1 82 ? -24.785 1.916 17.348 1.00 56.94 82 PRO A C 1
ATOM 665 O O . PRO A 1 82 ? -25.366 0.835 17.280 1.00 56.94 82 PRO A O 1
ATOM 668 N N . PHE A 1 83 ? -25.324 3.053 16.894 1.00 52.41 83 PHE A N 1
ATOM 669 C CA . PHE A 1 83 ? -26.665 3.238 16.341 1.00 52.41 83 PHE A CA 1
ATOM 670 C C . PHE A 1 83 ? -26.822 2.935 14.843 1.00 52.41 83 PHE A C 1
ATOM 672 O O . PHE A 1 83 ? -27.920 2.587 14.422 1.00 52.41 83 PHE A O 1
ATOM 679 N N . TYR A 1 84 ? -25.770 3.025 14.013 1.00 50.66 84 TYR A N 1
ATOM 680 C CA . TYR A 1 84 ? -25.931 2.854 12.552 1.00 50.66 84 TYR A CA 1
ATOM 681 C C . TYR A 1 84 ? -26.163 1.387 12.141 1.00 50.66 84 TYR A C 1
ATOM 683 O O . TYR A 1 84 ? -26.710 1.106 11.080 1.00 50.66 84 TYR A O 1
ATOM 691 N N . THR A 1 85 ? -25.813 0.434 13.013 1.00 47.28 85 THR A N 1
ATOM 692 C CA . THR A 1 85 ? -26.161 -0.992 12.855 1.00 47.28 85 THR A CA 1
ATOM 693 C C . THR A 1 85 ? -27.513 -1.354 13.475 1.00 47.28 85 THR A C 1
ATOM 695 O O . THR A 1 85 ? -27.943 -2.502 13.381 1.00 47.28 85 THR A O 1
ATOM 698 N N . HIS A 1 86 ? -28.201 -0.396 14.102 1.00 51.34 86 HIS A N 1
ATOM 699 C CA . HIS A 1 86 ? -29.379 -0.648 14.919 1.00 51.34 86 HIS A CA 1
ATOM 700 C C . HIS A 1 86 ? -30.532 0.278 14.515 1.00 51.34 86 HIS A C 1
ATOM 702 O O . HIS A 1 86 ? -30.814 1.279 15.169 1.00 51.34 86 HIS A O 1
ATOM 708 N N . ARG A 1 87 ? -31.243 -0.068 13.436 1.00 48.28 87 ARG A N 1
ATOM 709 C CA . ARG A 1 87 ? -32.345 0.748 12.898 1.00 48.28 87 ARG A CA 1
ATOM 710 C C . ARG A 1 87 ? -33.598 0.847 13.805 1.00 48.28 87 ARG A C 1
ATOM 712 O O . ARG A 1 87 ? -34.567 1.427 13.350 1.00 48.28 87 ARG A O 1
ATOM 719 N N . TYR A 1 88 ? -33.616 0.371 15.065 1.00 50.59 88 TYR A N 1
ATOM 720 C CA . TYR A 1 88 ? -34.845 0.414 15.898 1.00 50.59 88 TYR A CA 1
ATOM 721 C C . TYR A 1 88 ? -34.724 0.395 17.452 1.00 50.59 88 TYR A C 1
ATOM 723 O O . TYR A 1 88 ? -35.612 -0.162 18.086 1.00 50.59 88 TYR A O 1
ATOM 731 N N . SER A 1 89 ? -33.728 0.970 18.156 1.00 45.88 89 SER A N 1
ATOM 732 C CA . SER A 1 89 ? -33.918 1.089 19.634 1.00 45.88 89 SER A CA 1
ATOM 733 C C . SER A 1 89 ? -33.225 2.249 20.361 1.00 45.88 89 SER A C 1
ATOM 735 O O . SER A 1 89 ? -32.005 2.363 20.409 1.00 45.88 89 SER A O 1
ATOM 737 N N . GLU A 1 90 ? -34.091 3.089 20.937 1.00 58.59 90 GLU A N 1
ATOM 738 C CA . GLU A 1 90 ? -34.132 3.646 22.300 1.00 58.59 90 GLU A CA 1
ATOM 739 C C . GLU A 1 90 ? -32.836 4.120 23.001 1.00 58.59 90 GLU A C 1
ATOM 741 O O . GLU A 1 90 ? -31.796 3.456 23.035 1.00 58.59 90 GLU A O 1
ATOM 746 N N . LEU A 1 91 ? -32.989 5.261 23.691 1.00 55.94 91 LEU A N 1
ATOM 747 C CA . LEU A 1 91 ? -32.020 6.124 24.400 1.00 55.94 91 LEU A CA 1
ATOM 748 C C . LEU A 1 91 ? -30.959 5.416 25.271 1.00 55.94 91 LEU A C 1
ATOM 750 O O . LEU A 1 91 ? -29.886 5.972 25.511 1.00 55.94 91 LEU A O 1
ATOM 754 N N . LYS A 1 92 ? -31.194 4.168 25.694 1.00 54.72 92 LYS A N 1
ATOM 755 C CA . LYS A 1 92 ? -30.219 3.337 26.427 1.00 54.72 92 LYS A CA 1
ATOM 756 C C . LYS A 1 92 ? -28.910 3.134 25.650 1.00 54.72 92 LYS A C 1
ATOM 758 O O . LYS A 1 92 ? -27.847 3.017 26.251 1.00 54.72 92 LYS A O 1
ATOM 763 N N . HIS A 1 93 ? -28.958 3.171 24.321 1.00 58.00 93 HIS A N 1
ATOM 764 C CA . HIS A 1 93 ? -27.774 3.038 23.470 1.00 58.00 93 HIS A CA 1
ATOM 765 C C . HIS A 1 93 ? -26.882 4.287 23.462 1.00 58.00 93 HIS A C 1
ATOM 767 O O . HIS A 1 93 ? -25.691 4.161 23.194 1.00 58.00 93 HIS A O 1
ATOM 773 N N . ALA A 1 94 ? -27.410 5.472 23.799 1.00 53.12 94 ALA A N 1
ATOM 774 C CA . ALA A 1 94 ? -26.634 6.721 23.815 1.00 53.12 94 ALA A CA 1
ATOM 775 C C . ALA A 1 94 ? -25.725 6.758 25.039 1.00 53.12 94 ALA A C 1
ATOM 777 O O . ALA A 1 94 ? -24.549 7.101 24.941 1.00 53.12 94 ALA A O 1
ATOM 778 N N . TYR A 1 95 ? -26.271 6.310 26.169 1.00 57.94 95 TYR A N 1
ATOM 779 C CA . TYR A 1 95 ? -25.523 6.082 27.394 1.00 57.94 95 TYR A CA 1
ATOM 780 C C . TYR A 1 95 ? -24.455 4.996 27.207 1.00 57.94 95 TYR A C 1
ATOM 782 O O . TYR A 1 95 ? -23.314 5.175 27.607 1.00 57.94 95 TYR A O 1
ATOM 790 N N . ILE A 1 96 ? -24.771 3.897 26.516 1.00 54.66 96 ILE A N 1
ATOM 791 C CA . ILE A 1 96 ? -23.771 2.859 26.218 1.00 54.66 96 ILE A CA 1
ATOM 792 C C . ILE A 1 96 ? -22.694 3.388 25.256 1.00 54.66 96 ILE A C 1
ATOM 794 O O . ILE A 1 96 ? -21.524 3.089 25.450 1.00 54.66 96 ILE A O 1
ATOM 798 N N . ALA A 1 97 ? -23.043 4.205 24.256 1.00 57.09 97 ALA A N 1
ATOM 799 C CA . ALA A 1 97 ? -22.077 4.830 23.347 1.00 57.09 97 ALA A CA 1
ATOM 800 C C . ALA A 1 97 ? -21.092 5.749 24.085 1.00 57.09 97 ALA A C 1
ATOM 802 O O . ALA A 1 97 ? -19.883 5.669 23.865 1.00 57.09 97 ALA A O 1
ATOM 803 N N . SER A 1 98 ? -21.602 6.604 24.977 1.00 57.44 98 SER A N 1
ATOM 804 C CA . SER A 1 98 ? -20.769 7.508 25.770 1.00 57.44 98 SER A CA 1
ATOM 805 C C . SER A 1 98 ? -19.903 6.737 26.765 1.00 57.44 98 SER A C 1
ATOM 807 O O . SER A 1 98 ? -18.704 7.000 26.841 1.00 57.44 98 SER A O 1
ATOM 809 N N . VAL A 1 99 ? -20.469 5.723 27.430 1.00 57.03 99 VAL A N 1
ATOM 810 C CA . VAL A 1 99 ? -19.745 4.829 28.342 1.00 57.03 99 VAL A CA 1
ATOM 811 C C . VAL A 1 99 ? -18.681 4.021 27.602 1.00 57.03 99 VAL A C 1
ATOM 813 O O . VAL A 1 99 ? -17.584 3.872 28.120 1.00 57.03 99 VAL A O 1
ATOM 816 N N . VAL A 1 100 ? -18.927 3.531 26.384 1.00 57.41 100 VAL A N 1
ATOM 817 C CA . VAL A 1 100 ? -17.922 2.821 25.567 1.00 57.41 100 VAL A CA 1
ATOM 818 C C . VAL A 1 100 ? -16.804 3.766 25.127 1.00 57.41 100 VAL A C 1
ATOM 820 O O . VAL A 1 100 ? -15.632 3.400 25.203 1.00 57.41 100 VAL A O 1
ATOM 823 N N . ASN A 1 101 ? -17.128 4.999 24.728 1.00 60.22 101 ASN A N 1
ATOM 824 C CA . ASN A 1 101 ? -16.125 6.002 24.362 1.00 60.22 101 ASN A CA 1
ATOM 825 C C . ASN A 1 101 ? -15.247 6.435 25.559 1.00 60.22 101 ASN A C 1
ATOM 827 O O . ASN A 1 101 ? -14.058 6.728 25.382 1.00 60.22 101 ASN A O 1
ATOM 831 N N . SER A 1 102 ? -15.806 6.438 26.776 1.00 56.78 102 SER A N 1
ATOM 832 C CA . SER A 1 102 ? -15.052 6.621 28.025 1.00 56.78 102 SER A CA 1
ATOM 833 C C . SER A 1 102 ? -14.372 5.338 28.525 1.00 56.78 102 SER A C 1
ATOM 835 O O . SER A 1 102 ? -13.371 5.429 29.225 1.00 56.78 102 SER A O 1
ATOM 837 N N . SER A 1 103 ? -14.874 4.154 28.156 1.00 55.03 103 SER A N 1
ATOM 838 C CA . SER A 1 103 ? -14.294 2.845 28.507 1.00 55.03 103 SER A CA 1
ATOM 839 C C . SER A 1 103 ? -13.121 2.457 27.609 1.00 55.03 103 SER A C 1
ATOM 841 O O . SER A 1 103 ? -12.308 1.622 27.999 1.00 55.03 103 SER A O 1
ATOM 843 N N . LEU A 1 104 ? -13.009 3.056 26.417 1.00 61.38 104 LEU A N 1
ATOM 844 C CA . LEU A 1 104 ? -11.813 2.962 25.587 1.00 61.38 104 LEU A CA 1
ATOM 845 C C . LEU A 1 104 ? -10.657 3.632 26.305 1.00 61.38 104 LEU A C 1
ATOM 847 O O . LEU A 1 104 ? -10.531 4.860 26.330 1.00 61.38 104 LEU A O 1
ATOM 851 N N . THR A 1 105 ? -9.794 2.789 26.848 1.00 64.31 105 THR A N 1
ATOM 852 C CA . THR A 1 105 ? -8.575 3.227 27.505 1.00 64.31 105 THR A CA 1
ATOM 853 C C . THR A 1 105 ? -7.725 4.023 26.516 1.00 64.31 105 THR A C 1
ATOM 855 O O . THR A 1 105 ? -7.689 3.727 25.316 1.00 64.31 105 THR A O 1
ATOM 858 N N . ASP A 1 106 ? -6.966 5.007 27.002 1.00 72.50 106 ASP A N 1
ATOM 859 C CA . ASP A 1 106 ? -6.034 5.770 26.156 1.00 72.50 106 ASP A CA 1
ATOM 860 C C . ASP A 1 106 ? -5.077 4.858 25.377 1.00 72.50 106 ASP A C 1
ATOM 862 O O . ASP A 1 106 ? -4.615 5.193 24.287 1.00 72.50 106 ASP A O 1
ATOM 866 N N . SER A 1 107 ? -4.814 3.659 2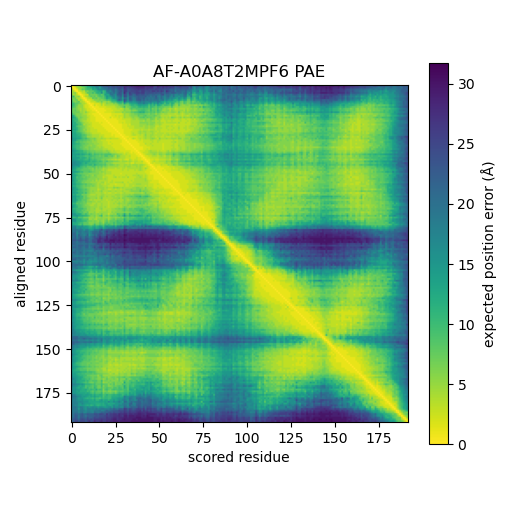5.906 1.00 66.94 107 SER A N 1
ATOM 867 C CA . SER A 1 107 ? -4.034 2.621 25.242 1.00 66.94 107 SER A CA 1
ATOM 868 C C . SER A 1 107 ? -4.677 2.108 23.947 1.00 66.94 107 SER A C 1
ATOM 870 O O . SER A 1 107 ? -3.970 1.855 22.976 1.00 66.94 107 SER A O 1
ATOM 872 N N . GLU A 1 108 ? -6.001 1.986 23.889 1.00 69.19 108 GLU A N 1
ATOM 873 C CA . GLU A 1 108 ? -6.742 1.493 22.725 1.00 69.19 108 GLU A CA 1
ATOM 874 C C . GLU A 1 108 ? -6.927 2.588 21.679 1.00 69.19 108 GLU A C 1
ATOM 876 O O . GLU A 1 108 ? -6.710 2.341 20.491 1.00 69.19 108 GLU A O 1
ATOM 881 N N . LYS A 1 109 ? -7.191 3.825 22.118 1.00 69.56 109 LYS A N 1
ATOM 882 C CA . LYS A 1 109 ? -7.177 5.010 21.244 1.00 69.56 109 LYS A CA 1
ATOM 883 C C . LYS A 1 109 ? -5.811 5.173 20.577 1.00 69.56 109 LYS A C 1
ATOM 885 O O . LYS A 1 109 ? -5.731 5.311 19.357 1.00 69.56 109 LYS A O 1
ATOM 890 N N . LYS A 1 110 ? -4.723 5.030 21.343 1.00 73.00 110 LYS A N 1
ATOM 891 C CA . LYS A 1 110 ? -3.348 5.033 20.814 1.00 73.00 110 LYS A CA 1
ATOM 892 C C . LYS A 1 110 ? -3.102 3.928 19.790 1.00 73.00 110 LYS A C 1
ATOM 894 O O . LYS A 1 110 ? -2.331 4.154 18.864 1.00 73.00 110 LYS A O 1
ATOM 899 N N . LYS A 1 111 ? -3.729 2.753 19.908 1.00 72.38 111 LYS A N 1
ATOM 900 C CA . LYS A 1 111 ? -3.600 1.691 18.895 1.00 72.38 111 LYS A CA 1
ATOM 901 C C . LYS A 1 111 ? -4.331 2.050 17.609 1.00 72.38 111 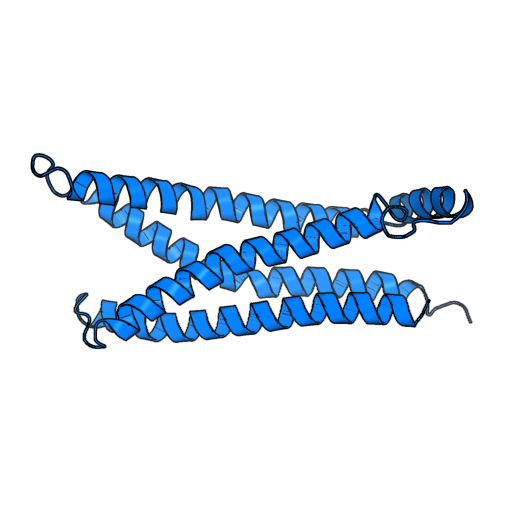LYS A C 1
ATOM 903 O O . LYS A 1 111 ? -3.727 1.924 16.555 1.00 72.38 111 LYS A O 1
ATOM 908 N N . LEU A 1 112 ? -5.566 2.550 17.682 1.00 71.81 112 LEU A N 1
ATOM 909 C CA . LEU A 1 112 ? -6.307 3.003 16.496 1.00 71.81 112 LEU A CA 1
ATOM 910 C C . LEU A 1 112 ? -5.572 4.143 15.771 1.00 71.81 112 LEU A C 1
ATOM 912 O O . LEU A 1 112 ? -5.396 4.087 14.557 1.00 71.81 112 LEU A O 1
ATOM 916 N N . ILE A 1 113 ? -5.057 5.122 16.523 1.00 75.25 113 ILE A N 1
ATOM 917 C CA . ILE A 1 113 ? -4.235 6.217 15.985 1.00 75.25 113 ILE A CA 1
ATOM 918 C C . ILE A 1 113 ? -2.941 5.675 15.375 1.00 75.25 113 ILE A C 1
ATOM 920 O O . ILE A 1 113 ? -2.557 6.097 14.290 1.00 75.25 113 ILE A O 1
ATOM 924 N N . ARG A 1 114 ? -2.282 4.709 16.024 1.00 78.12 114 ARG A N 1
ATOM 925 C CA . ARG A 1 114 ? -1.074 4.070 15.488 1.00 78.12 114 ARG A CA 1
ATOM 926 C C . ARG A 1 114 ? -1.357 3.336 14.178 1.00 78.12 114 ARG A C 1
ATOM 928 O O . ARG A 1 114 ? -0.569 3.474 13.256 1.00 78.12 114 ARG A O 1
ATOM 935 N N . LEU A 1 115 ? -2.469 2.605 14.067 1.00 72.50 115 LEU A N 1
ATOM 936 C CA . LEU A 1 115 ? -2.878 1.931 12.826 1.00 72.50 115 LEU A CA 1
ATOM 937 C C . LEU A 1 115 ? -3.081 2.939 11.687 1.00 72.50 115 LEU A C 1
ATOM 939 O O . LEU A 1 115 ? -2.514 2.772 10.610 1.00 72.50 115 LEU A O 1
ATOM 943 N N . ALA A 1 116 ? -3.837 4.010 11.941 1.00 76.44 116 ALA A N 1
ATOM 944 C CA . ALA A 1 116 ? -4.060 5.075 10.966 1.00 76.44 116 ALA A CA 1
ATOM 945 C C . ALA A 1 116 ? -2.749 5.781 10.583 1.00 76.44 116 ALA A C 1
ATOM 947 O O . ALA A 1 116 ? -2.491 6.002 9.402 1.00 76.44 116 ALA A O 1
ATOM 948 N N . ALA A 1 117 ? -1.886 6.068 11.560 1.00 81.38 117 ALA A N 1
ATOM 949 C CA . ALA A 1 117 ? -0.569 6.648 11.326 1.00 81.38 117 ALA A CA 1
ATOM 950 C C . ALA A 1 117 ? 0.305 5.729 10.463 1.00 81.38 117 ALA A C 1
ATOM 952 O O . ALA A 1 117 ? 0.949 6.214 9.542 1.00 81.38 117 ALA A O 1
ATOM 953 N N . VAL A 1 118 ? 0.285 4.411 10.691 1.00 77.19 118 VAL A N 1
ATOM 954 C CA . VAL A 1 118 ? 1.003 3.440 9.851 1.00 77.19 118 VAL A CA 1
ATOM 955 C C . VAL A 1 118 ? 0.475 3.460 8.416 1.00 77.19 118 VAL A C 1
ATOM 957 O O . VAL A 1 118 ? 1.281 3.500 7.492 1.00 77.19 118 VAL A O 1
ATOM 960 N N . VAL A 1 119 ? -0.847 3.509 8.204 1.00 76.94 119 VAL A N 1
ATOM 961 C CA . VAL A 1 119 ? -1.437 3.628 6.854 1.00 76.94 119 VAL A CA 1
ATOM 962 C C . VAL A 1 119 ? -0.998 4.922 6.167 1.00 76.94 119 VAL A C 1
ATOM 964 O O . VAL A 1 119 ? -0.596 4.891 5.005 1.00 76.94 119 VAL A O 1
ATOM 967 N N . VAL A 1 120 ? -1.037 6.050 6.880 1.00 83.31 120 VAL A N 1
ATOM 968 C CA . VAL A 1 120 ? -0.621 7.354 6.347 1.00 83.31 120 VAL A CA 1
ATOM 969 C C . VAL A 1 120 ? 0.868 7.359 6.016 1.00 83.31 120 VAL A C 1
ATOM 971 O O . VAL A 1 120 ? 1.234 7.760 4.917 1.00 83.31 120 VAL A O 1
ATOM 974 N N . VAL A 1 121 ? 1.722 6.877 6.921 1.00 83.00 121 VAL A N 1
ATOM 975 C CA . VAL A 1 121 ? 3.175 6.777 6.712 1.00 83.00 121 VAL A CA 1
ATOM 976 C C . VAL A 1 121 ? 3.485 5.867 5.528 1.00 83.00 121 VAL A C 1
ATOM 978 O O . VAL A 1 121 ? 4.278 6.225 4.663 1.00 83.00 121 VAL A O 1
ATOM 981 N N . MET A 1 122 ? 2.829 4.712 5.441 1.00 80.38 122 MET A N 1
ATOM 982 C CA . MET A 1 122 ? 2.980 3.795 4.318 1.00 80.38 122 MET A CA 1
ATOM 983 C C . MET A 1 122 ? 2.611 4.481 2.994 1.00 80.38 122 MET A C 1
ATOM 985 O O . MET A 1 122 ? 3.370 4.415 2.023 1.00 80.38 122 MET A O 1
ATOM 989 N N . TYR A 1 123 ? 1.478 5.185 2.964 1.00 81.00 123 TYR A N 1
ATOM 990 C CA . TYR A 1 123 ? 1.004 5.912 1.791 1.00 81.00 123 TYR A CA 1
ATOM 991 C C . TYR A 1 123 ? 1.974 7.029 1.370 1.00 81.00 123 TYR A C 1
ATOM 993 O O . TYR A 1 123 ? 2.365 7.106 0.204 1.00 81.00 123 TYR A O 1
ATOM 1001 N N . THR A 1 124 ? 2.425 7.866 2.305 1.00 82.75 124 THR A N 1
ATOM 1002 C CA . THR A 1 124 ? 3.283 9.018 1.990 1.00 82.75 124 THR A CA 1
ATOM 1003 C C . THR A 1 124 ? 4.713 8.621 1.650 1.00 82.75 124 THR A C 1
ATOM 1005 O O . THR A 1 124 ? 5.276 9.140 0.690 1.00 82.75 124 THR A O 1
ATOM 1008 N N . VAL A 1 125 ? 5.295 7.680 2.392 1.00 82.38 125 VAL A N 1
ATOM 1009 C CA . VAL A 1 125 ? 6.710 7.309 2.258 1.00 82.38 125 VAL A CA 1
ATOM 1010 C C . VAL A 1 125 ? 6.931 6.274 1.154 1.00 82.38 125 VAL A C 1
ATOM 1012 O O . VAL A 1 125 ? 7.995 6.260 0.541 1.00 82.38 125 VAL A O 1
ATOM 1015 N N . SER A 1 126 ? 5.941 5.424 0.858 1.00 82.19 126 SER A N 1
ATOM 1016 C CA . SER A 1 126 ? 6.107 4.340 -0.125 1.00 82.19 126 SER A CA 1
ATOM 1017 C C . SER A 1 126 ? 5.279 4.533 -1.393 1.00 82.19 126 SER A C 1
ATOM 1019 O O . SER A 1 126 ? 5.792 4.338 -2.494 1.00 82.19 126 SER A O 1
ATOM 1021 N N . PHE A 1 127 ? 4.009 4.927 -1.284 1.00 80.75 127 PHE A N 1
ATOM 1022 C CA . PHE A 1 127 ? 3.103 4.934 -2.439 1.00 80.75 127 PHE A CA 1
ATOM 1023 C C . PHE A 1 127 ? 3.221 6.196 -3.285 1.00 80.75 127 PHE A C 1
ATOM 1025 O O . PHE A 1 127 ? 3.347 6.095 -4.506 1.00 80.75 127 PHE A O 1
ATOM 1032 N N . ILE A 1 128 ? 3.209 7.378 -2.662 1.00 85.88 128 ILE A N 1
ATOM 1033 C CA . ILE A 1 128 ? 3.378 8.651 -3.376 1.00 85.88 128 ILE A CA 1
ATOM 1034 C C . ILE A 1 128 ? 4.667 8.644 -4.211 1.00 85.88 128 ILE A C 1
ATOM 1036 O O . ILE A 1 128 ? 4.572 8.827 -5.429 1.00 85.88 128 ILE A O 1
ATOM 1040 N N . PRO A 1 129 ? 5.855 8.360 -3.641 1.00 89.06 129 PRO A N 1
ATOM 1041 C CA . PRO A 1 129 ? 7.074 8.341 -4.437 1.00 89.06 129 PRO A CA 1
ATOM 1042 C C . PRO A 1 129 ? 7.037 7.255 -5.517 1.00 89.06 129 PRO A C 1
ATOM 1044 O O . PRO A 1 129 ? 7.510 7.504 -6.623 1.00 89.06 129 PRO A O 1
ATOM 1047 N N . TYR A 1 130 ? 6.409 6.094 -5.278 1.00 88.12 130 TYR A N 1
ATOM 1048 C CA . TYR A 1 130 ? 6.316 5.035 -6.286 1.00 88.12 130 TYR A CA 1
ATOM 1049 C C . TYR A 1 130 ? 5.485 5.492 -7.484 1.00 88.12 130 TYR A C 1
ATOM 1051 O O . TYR A 1 130 ? 5.909 5.321 -8.626 1.00 88.12 130 TYR A O 1
ATOM 1059 N N . HIS A 1 131 ? 4.320 6.094 -7.239 1.00 88.00 131 HIS A N 1
ATOM 1060 C CA . HIS A 1 131 ? 3.434 6.573 -8.294 1.00 88.00 131 HIS A CA 1
ATOM 1061 C C . HIS A 1 131 ? 4.030 7.756 -9.051 1.00 88.00 131 HIS A C 1
ATOM 1063 O O . HIS A 1 131 ? 4.002 7.755 -10.282 1.00 88.00 131 HIS A O 1
ATOM 1069 N N . VAL A 1 132 ? 4.623 8.721 -8.346 1.00 89.88 132 VAL A N 1
ATOM 1070 C CA . VAL A 1 132 ? 5.294 9.871 -8.966 1.00 89.88 132 VAL A CA 1
ATOM 1071 C C . VAL A 1 132 ? 6.454 9.400 -9.841 1.00 89.88 132 VAL A C 1
ATOM 1073 O O . VAL A 1 132 ? 6.490 9.712 -11.030 1.00 89.88 132 VAL A O 1
ATOM 1076 N N . LEU A 1 133 ? 7.360 8.577 -9.304 1.00 87.88 133 LEU A N 1
ATOM 1077 C CA . LEU A 1 133 ? 8.529 8.090 -10.041 1.00 87.88 133 LEU A CA 1
ATOM 1078 C C . LEU A 1 133 ? 8.152 7.132 -11.171 1.00 87.88 133 LEU A C 1
ATOM 1080 O O . LEU A 1 133 ? 8.801 7.140 -12.212 1.00 87.88 133 LEU A O 1
ATOM 1084 N N . ARG A 1 134 ? 7.089 6.333 -11.016 1.00 86.88 134 ARG A N 1
ATOM 1085 C CA . ARG A 1 134 ? 6.564 5.480 -12.091 1.00 86.88 134 ARG A CA 1
ATOM 1086 C C . ARG A 1 134 ? 6.041 6.315 -13.253 1.00 86.88 134 ARG A C 1
ATOM 1088 O O . ARG A 1 134 ? 6.385 6.012 -14.393 1.00 86.88 134 ARG A O 1
ATOM 1095 N N . ASN A 1 135 ? 5.219 7.327 -12.972 1.00 87.75 135 ASN A N 1
ATOM 1096 C CA . ASN A 1 135 ? 4.688 8.219 -14.002 1.00 87.75 135 ASN A CA 1
ATOM 1097 C C . ASN A 1 135 ? 5.823 9.000 -14.665 1.00 87.75 135 ASN A C 1
ATOM 1099 O O . ASN A 1 135 ? 5.904 9.022 -15.887 1.00 87.75 135 ASN A O 1
ATOM 1103 N N . LEU A 1 136 ? 6.762 9.537 -13.883 1.00 86.81 136 LEU A N 1
ATOM 1104 C CA . LEU A 1 136 ? 7.919 10.258 -14.407 1.00 86.81 136 LEU A CA 1
ATOM 1105 C C . LEU A 1 136 ? 8.805 9.364 -15.289 1.00 86.81 136 LEU A C 1
ATOM 1107 O O . LEU A 1 136 ? 9.143 9.740 -16.405 1.00 86.81 136 LEU A O 1
ATOM 1111 N N . ASN A 1 137 ? 9.127 8.147 -14.840 1.00 86.31 137 ASN A N 1
ATOM 1112 C CA . ASN A 1 137 ? 9.892 7.178 -15.628 1.00 86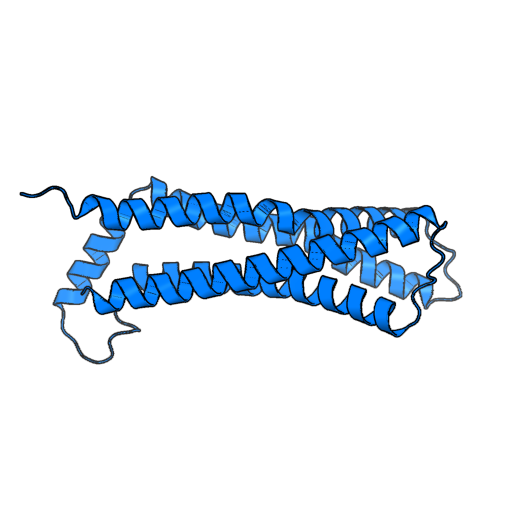.31 137 ASN A CA 1
ATOM 1113 C C . ASN A 1 137 ? 9.144 6.748 -16.903 1.00 86.31 137 ASN A C 1
ATOM 1115 O O . ASN A 1 137 ? 9.779 6.466 -17.913 1.00 86.31 137 ASN A O 1
ATOM 1119 N N . TRP A 1 138 ? 7.810 6.681 -16.871 1.00 86.25 138 TRP A N 1
ATOM 1120 C CA . TRP A 1 138 ? 6.994 6.402 -18.055 1.00 86.25 138 TRP A CA 1
ATOM 1121 C C . TRP A 1 138 ? 6.997 7.579 -19.041 1.00 86.25 138 TRP A C 1
ATOM 1123 O O . TRP A 1 138 ? 7.249 7.367 -20.223 1.00 86.25 138 TRP A O 1
ATOM 1133 N N . HIS A 1 139 ? 6.817 8.812 -18.558 1.00 86.25 139 HIS A N 1
ATOM 1134 C CA . HIS A 1 139 ? 6.886 10.031 -19.371 1.00 86.25 139 HIS A CA 1
ATOM 1135 C C . HIS A 1 139 ? 8.251 10.208 -20.043 1.00 86.25 139 HIS A C 1
ATOM 1137 O O . HIS A 1 139 ? 8.313 10.431 -21.248 1.00 86.25 139 HIS A O 1
ATOM 1143 N N . LEU A 1 140 ? 9.345 10.028 -19.298 1.00 86.44 140 LEU A N 1
ATOM 1144 C CA . LEU A 1 140 ? 10.708 10.102 -19.841 1.00 86.44 140 LEU A CA 1
ATOM 1145 C C . LEU A 1 140 ? 10.999 9.014 -20.881 1.00 86.44 140 LEU A C 1
ATOM 1147 O O . LEU A 1 140 ? 11.887 9.174 -21.705 1.00 86.44 140 LEU A O 1
ATOM 1151 N N . LYS A 1 141 ? 10.272 7.892 -20.840 1.00 83.81 141 LYS A N 1
ATOM 1152 C CA . LYS A 1 141 ? 10.435 6.793 -21.796 1.00 83.81 141 LYS A CA 1
ATOM 1153 C C . LYS A 1 141 ? 9.588 6.966 -23.060 1.00 83.81 141 LYS A C 1
ATOM 1155 O O . LYS A 1 141 ? 9.906 6.361 -24.078 1.00 83.81 141 LYS A O 1
ATOM 1160 N N . LEU A 1 142 ? 8.512 7.748 -22.978 1.00 85.44 142 LEU A N 1
ATOM 1161 C CA . LEU A 1 142 ? 7.647 8.101 -24.106 1.00 85.44 142 LEU A CA 1
ATOM 1162 C C . LEU A 1 142 ? 8.204 9.252 -24.942 1.00 85.44 142 LEU A C 1
ATOM 1164 O O . LEU A 1 142 ? 7.908 9.319 -26.129 1.00 85.44 142 LEU A O 1
ATOM 1168 N N . ASN A 1 143 ? 8.984 10.146 -24.335 1.00 84.38 143 ASN A N 1
ATOM 1169 C CA . ASN A 1 143 ? 9.594 11.274 -25.026 1.00 84.38 143 ASN A CA 1
ATOM 1170 C C . ASN A 1 143 ? 10.934 10.850 -25.660 1.00 84.38 143 ASN A C 1
ATOM 1172 O O . ASN A 1 143 ? 11.894 10.606 -24.927 1.00 84.38 143 ASN A O 1
ATOM 1176 N N . PRO A 1 144 ? 11.034 10.775 -27.001 1.00 76.25 144 PRO A N 1
ATOM 1177 C CA . PRO A 1 144 ? 12.261 10.349 -27.682 1.00 76.25 144 PRO A CA 1
ATOM 1178 C C . PRO A 1 144 ? 13.408 11.366 -27.552 1.00 76.25 144 PRO A C 1
ATOM 1180 O O . PRO A 1 144 ? 14.570 10.980 -27.597 1.00 76.25 144 PRO A O 1
ATOM 1183 N N . GLU A 1 145 ? 13.081 12.642 -27.332 1.00 79.00 145 GLU A N 1
ATOM 1184 C CA . GLU A 1 145 ? 14.028 13.749 -27.115 1.00 79.00 145 GLU A CA 1
ATOM 1185 C C . GLU A 1 145 ? 14.742 13.675 -25.752 1.00 79.00 145 GLU A C 1
ATOM 1187 O O . GLU A 1 145 ? 15.826 14.226 -25.564 1.00 79.00 145 GLU A O 1
ATOM 1192 N N . THR A 1 146 ? 14.145 13.005 -24.760 1.00 76.62 146 THR A N 1
ATOM 1193 C CA . THR A 1 146 ? 14.716 12.939 -23.411 1.00 76.62 146 THR A CA 1
ATOM 1194 C C . THR A 1 146 ? 15.656 11.751 -23.256 1.00 76.62 146 THR A C 1
ATOM 1196 O O . THR A 1 146 ? 15.248 10.595 -23.353 1.00 76.62 146 THR A O 1
ATOM 1199 N N . ALA A 1 147 ? 16.921 12.029 -22.931 1.00 76.38 147 ALA A N 1
ATOM 1200 C CA . ALA A 1 147 ? 17.895 10.997 -22.597 1.00 76.38 147 ALA A CA 1
ATOM 1201 C C . ALA A 1 147 ? 17.489 10.206 -21.339 1.00 76.38 147 ALA A C 1
ATOM 1203 O O . ALA A 1 147 ? 16.845 10.719 -20.418 1.00 76.38 147 ALA A O 1
ATOM 1204 N N . PHE A 1 148 ? 17.919 8.942 -21.273 1.00 79.62 148 PHE A N 1
ATOM 1205 C CA . PHE A 1 148 ? 17.674 8.074 -20.123 1.00 79.62 148 PHE A CA 1
ATOM 1206 C C . PHE A 1 148 ? 18.202 8.697 -18.819 1.00 79.62 148 PHE A C 1
ATOM 1208 O O . PHE A 1 148 ? 19.408 8.842 -18.611 1.00 79.62 148 PHE A O 1
ATOM 1215 N N . ASN A 1 149 ? 17.288 9.015 -17.901 1.00 82.44 149 ASN A N 1
ATOM 1216 C CA . ASN A 1 149 ? 17.618 9.650 -16.630 1.00 82.44 149 ASN A CA 1
ATOM 1217 C C . ASN A 1 149 ? 17.922 8.593 -15.548 1.00 82.44 149 ASN A C 1
ATOM 1219 O O . ASN A 1 149 ? 17.019 8.029 -14.920 1.00 82.44 149 ASN A O 1
ATOM 1223 N N . ARG A 1 150 ? 19.219 8.319 -15.331 1.00 84.69 150 ARG A N 1
ATOM 1224 C CA . ARG A 1 150 ? 19.719 7.354 -14.328 1.00 84.69 150 ARG A CA 1
ATOM 1225 C C . ARG A 1 150 ? 19.169 7.610 -12.913 1.00 84.69 150 ARG A C 1
ATOM 1227 O O . ARG A 1 150 ? 18.690 6.641 -12.323 1.00 84.69 150 ARG A O 1
ATOM 1234 N N . PRO A 1 151 ? 19.212 8.840 -12.362 1.00 86.88 151 PRO A N 1
ATOM 1235 C CA . PRO A 1 151 ? 18.621 9.152 -11.059 1.00 86.88 151 PRO A CA 1
ATOM 1236 C C . PRO A 1 151 ? 17.154 8.735 -10.925 1.00 86.88 151 PRO A C 1
ATOM 1238 O O . PRO A 1 151 ? 16.812 8.025 -9.985 1.00 86.88 151 PRO A O 1
ATOM 1241 N N . VAL A 1 152 ? 16.295 9.093 -11.886 1.00 86.12 152 VAL A N 1
ATOM 1242 C CA . VAL A 1 152 ? 14.859 8.745 -11.846 1.00 86.12 152 VAL A CA 1
ATOM 1243 C C . VAL A 1 152 ? 14.669 7.230 -11.871 1.00 86.12 152 VAL A C 1
ATOM 1245 O O . VAL A 1 152 ? 13.886 6.691 -11.087 1.00 86.12 152 VAL A O 1
ATOM 1248 N N . TYR A 1 153 ? 15.412 6.526 -12.727 1.00 85.31 153 TYR A N 1
ATOM 1249 C CA . TYR A 1 153 ? 15.344 5.071 -12.799 1.00 85.31 153 TYR A CA 1
ATOM 1250 C C . TYR A 1 153 ? 15.754 4.405 -11.480 1.00 85.31 153 TYR A C 1
ATOM 1252 O O . TYR A 1 153 ? 15.053 3.510 -11.008 1.00 85.31 153 TYR A O 1
ATOM 1260 N N . TRP A 1 154 ? 16.870 4.828 -10.879 1.00 85.06 154 TRP A N 1
ATOM 1261 C CA . TRP A 1 154 ? 17.344 4.276 -9.607 1.00 85.06 154 TRP A CA 1
ATOM 1262 C C . TRP A 1 154 ? 16.380 4.574 -8.463 1.00 85.06 154 TRP A C 1
ATOM 1264 O O . TRP A 1 154 ? 16.020 3.649 -7.735 1.00 85.06 154 TRP A O 1
ATOM 1274 N N . SER A 1 155 ? 15.880 5.807 -8.370 1.00 87.19 155 SER A N 1
ATOM 1275 C CA . SER A 1 155 ? 14.841 6.174 -7.407 1.00 87.19 155 SER A CA 1
ATOM 1276 C C . SER A 1 155 ? 13.597 5.302 -7.582 1.00 87.19 155 SER A C 1
ATOM 1278 O O . SER A 1 155 ? 13.092 4.752 -6.608 1.00 87.19 155 SER A O 1
ATOM 1280 N N . TYR A 1 156 ? 13.147 5.070 -8.821 1.00 87.38 156 TYR A N 1
ATOM 1281 C CA . TYR A 1 156 ? 12.022 4.175 -9.101 1.00 87.38 156 TYR A CA 1
ATOM 1282 C C . TYR A 1 156 ? 12.280 2.731 -8.632 1.00 87.38 156 TYR A C 1
ATOM 1284 O O . TYR A 1 156 ? 11.382 2.105 -8.062 1.00 87.38 156 TYR A O 1
ATOM 1292 N N . GLN A 1 157 ? 13.491 2.189 -8.829 1.00 86.19 157 GLN A N 1
ATOM 1293 C CA . GLN A 1 157 ? 13.838 0.847 -8.333 1.00 86.19 157 GLN A CA 1
ATOM 1294 C C . GLN A 1 157 ? 13.814 0.778 -6.802 1.00 86.19 157 GLN A C 1
ATOM 1296 O O . GLN A 1 157 ? 13.270 -0.181 -6.253 1.00 86.19 157 GLN A O 1
ATOM 1301 N N . VAL A 1 158 ? 14.360 1.791 -6.122 1.00 87.19 158 VAL A N 1
ATOM 1302 C CA . VAL A 1 158 ? 14.369 1.865 -4.653 1.00 87.19 158 VAL A CA 1
ATOM 1303 C C . VAL A 1 158 ? 12.945 1.925 -4.117 1.00 87.19 158 VAL A C 1
ATOM 1305 O O . VAL A 1 158 ? 12.586 1.133 -3.249 1.00 87.19 158 VAL A O 1
ATOM 1308 N N . THR A 1 159 ? 12.090 2.792 -4.664 1.00 88.00 159 THR A N 1
ATOM 1309 C CA . THR A 1 159 ? 10.716 2.896 -4.163 1.00 88.00 159 THR A CA 1
ATOM 1310 C C . THR A 1 159 ? 9.891 1.646 -4.459 1.00 88.00 159 THR A C 1
ATOM 1312 O O . THR A 1 159 ? 9.073 1.239 -3.640 1.00 88.00 159 THR A O 1
ATOM 1315 N N . LYS A 1 160 ? 10.138 0.971 -5.586 1.00 84.69 160 LYS A N 1
ATOM 1316 C CA . LYS A 1 160 ? 9.536 -0.338 -5.870 1.00 84.69 160 LYS A CA 1
ATOM 1317 C C . LYS A 1 160 ? 9.930 -1.388 -4.819 1.00 84.69 160 LYS A C 1
ATOM 1319 O O . LYS A 1 160 ? 9.079 -2.183 -4.429 1.00 84.69 160 LYS A O 1
ATOM 1324 N N . ALA A 1 161 ? 11.184 -1.394 -4.361 1.00 84.31 161 ALA A N 1
ATOM 1325 C CA . ALA A 1 161 ? 11.638 -2.286 -3.293 1.00 84.31 161 ALA A CA 1
ATOM 1326 C C . ALA A 1 161 ? 11.029 -1.912 -1.933 1.00 84.31 161 ALA A C 1
ATOM 1328 O O . ALA A 1 161 ? 10.586 -2.790 -1.204 1.00 84.31 161 ALA A O 1
ATOM 1329 N N . LEU A 1 162 ? 10.933 -0.619 -1.619 1.00 84.44 162 LEU A N 1
ATOM 1330 C CA . LEU A 1 162 ? 10.318 -0.142 -0.379 1.00 84.44 162 LEU A CA 1
ATOM 1331 C C . LEU A 1 162 ? 8.849 -0.568 -0.274 1.00 84.44 162 LEU A C 1
ATOM 1333 O O . LEU A 1 162 ? 8.424 -1.135 0.726 1.00 84.44 162 LEU A O 1
ATOM 1337 N N . VAL A 1 163 ? 8.095 -0.381 -1.357 1.00 83.50 163 VAL A N 1
ATOM 1338 C CA . VAL A 1 163 ? 6.711 -0.844 -1.461 1.00 83.50 163 VAL A CA 1
ATOM 1339 C C . VAL A 1 163 ? 6.606 -2.363 -1.295 1.00 83.50 163 VAL A C 1
ATOM 1341 O O . VAL A 1 163 ? 5.672 -2.847 -0.661 1.00 83.50 163 VAL A O 1
ATOM 1344 N N . ALA A 1 164 ? 7.578 -3.117 -1.813 1.00 79.50 164 ALA A N 1
ATOM 1345 C CA . ALA A 1 164 ? 7.623 -4.566 -1.664 1.00 79.50 164 ALA A CA 1
ATOM 1346 C C . ALA A 1 164 ? 7.860 -5.043 -0.222 1.00 79.50 164 ALA A C 1
ATOM 1348 O O . ALA A 1 164 ? 7.594 -6.205 0.068 1.00 79.50 164 ALA A O 1
ATOM 1349 N N . LEU A 1 165 ? 8.343 -4.175 0.670 1.00 80.69 165 LEU A N 1
ATOM 1350 C CA . LEU A 1 165 ? 8.563 -4.486 2.083 1.00 80.69 165 LEU A CA 1
ATOM 1351 C C . LEU A 1 165 ? 7.362 -4.127 2.969 1.00 80.69 165 LEU A C 1
ATOM 1353 O O . LEU A 1 165 ? 7.296 -4.599 4.102 1.00 80.69 165 LEU A O 1
ATOM 1357 N N . ASN A 1 166 ? 6.396 -3.341 2.475 1.00 78.31 166 ASN A N 1
ATOM 1358 C CA . ASN A 1 166 ? 5.204 -2.960 3.244 1.00 78.31 166 ASN A CA 1
ATOM 1359 C C . ASN A 1 166 ? 4.412 -4.149 3.805 1.00 78.31 166 ASN A C 1
ATOM 1361 O O . ASN A 1 166 ? 3.995 -4.066 4.962 1.00 78.31 166 ASN A O 1
ATOM 1365 N N . PRO A 1 167 ? 4.263 -5.275 3.081 1.00 76.62 167 PRO A N 1
ATOM 1366 C CA . PRO A 1 167 ? 3.571 -6.434 3.629 1.00 76.62 167 PRO A CA 1
ATOM 1367 C C . PRO A 1 167 ? 4.212 -7.028 4.887 1.00 76.62 167 PRO A C 1
ATOM 1369 O O . PRO A 1 167 ? 3.519 -7.566 5.748 1.00 76.62 167 PRO A O 1
ATOM 1372 N N . CYS A 1 168 ? 5.522 -6.846 5.076 1.00 73.06 168 CYS A N 1
ATOM 1373 C CA . CYS A 1 168 ? 6.228 -7.290 6.280 1.00 73.06 168 CYS A CA 1
ATOM 1374 C C . CYS A 1 168 ? 5.786 -6.536 7.547 1.00 73.06 168 CYS A C 1
ATOM 1376 O O . CYS A 1 168 ? 6.041 -6.995 8.660 1.00 73.06 168 CYS A O 1
ATOM 1378 N N . LEU A 1 169 ? 5.113 -5.390 7.402 1.00 71.00 169 LEU A N 1
ATOM 1379 C CA . LEU A 1 169 ? 4.577 -4.606 8.514 1.00 71.00 169 LEU A CA 1
ATOM 1380 C C . LEU A 1 169 ? 3.177 -5.082 8.946 1.00 71.00 169 LEU A C 1
ATOM 1382 O O . LEU A 1 169 ? 2.727 -4.733 10.041 1.00 71.00 169 LEU A O 1
ATOM 1386 N N . HIS A 1 170 ? 2.494 -5.908 8.142 1.00 73.19 170 HIS A N 1
ATOM 1387 C CA . HIS A 1 170 ? 1.141 -6.392 8.440 1.00 73.19 170 HIS A CA 1
ATOM 1388 C C . HIS A 1 170 ? 1.060 -7.295 9.690 1.00 73.19 170 HIS A C 1
ATOM 1390 O O . HIS A 1 170 ? 0.155 -7.083 10.500 1.00 73.19 170 HIS A O 1
ATOM 1396 N N . PRO A 1 171 ? 1.984 -8.243 9.951 1.00 71.00 171 PRO A N 1
ATOM 1397 C CA . PRO A 1 171 ? 1.912 -9.094 11.146 1.00 71.00 171 PRO A CA 1
ATOM 1398 C C . PRO A 1 171 ? 2.011 -8.308 12.465 1.00 71.00 171 PRO A C 1
ATOM 1400 O O . PRO A 1 171 ? 1.292 -8.603 13.421 1.00 71.00 171 PRO A O 1
ATOM 1403 N N . LEU A 1 172 ? 2.843 -7.260 12.501 1.00 65.19 172 LEU A N 1
ATOM 1404 C CA . LEU A 1 172 ? 2.969 -6.341 13.643 1.00 65.19 172 LEU A CA 1
ATOM 1405 C C . LEU A 1 172 ? 1.672 -5.556 13.884 1.00 65.19 172 LEU A C 1
ATOM 1407 O O . LEU A 1 172 ? 1.239 -5.376 15.026 1.00 65.19 172 LEU A O 1
ATOM 1411 N N . LEU A 1 173 ? 1.030 -5.130 12.795 1.00 65.00 173 LEU A N 1
ATOM 1412 C CA . LEU A 1 173 ? -0.257 -4.445 12.804 1.00 65.00 173 LEU A CA 1
ATOM 1413 C C . LEU A 1 173 ? -1.361 -5.335 13.408 1.00 65.00 173 LEU A C 1
ATOM 1415 O O . LEU A 1 173 ? -2.144 -4.894 14.254 1.00 65.00 173 LEU A O 1
ATOM 1419 N N . TYR A 1 174 ? -1.382 -6.610 13.015 1.00 64.38 174 TYR A N 1
ATOM 1420 C CA . TYR A 1 174 ? -2.374 -7.589 13.456 1.00 64.38 174 TYR A CA 1
ATOM 1421 C C . TYR A 1 174 ? -2.181 -8.069 14.888 1.00 64.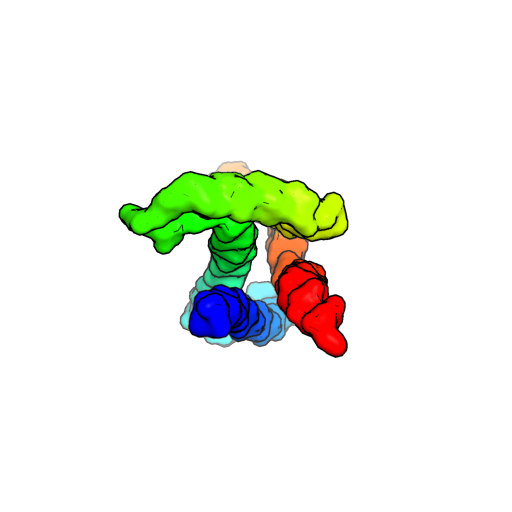38 174 TYR A C 1
ATOM 1423 O O . TYR A 1 174 ? -3.171 -8.205 15.608 1.00 64.38 174 TYR A O 1
ATOM 1431 N N . ALA A 1 175 ? -0.941 -8.281 15.332 1.00 65.81 175 ALA A N 1
ATOM 1432 C CA . ALA A 1 175 ? -0.656 -8.622 16.724 1.00 65.81 175 ALA A CA 1
ATOM 1433 C C . ALA A 1 175 ? -1.209 -7.543 17.677 1.00 65.81 175 ALA A C 1
ATOM 1435 O O . ALA A 1 175 ? -1.922 -7.848 18.635 1.00 65.81 175 ALA A O 1
ATOM 1436 N N . ALA A 1 176 ? -1.008 -6.263 17.339 1.00 61.94 176 ALA A N 1
ATOM 1437 C CA . ALA A 1 176 ? -1.550 -5.144 18.108 1.00 61.94 176 ALA A CA 1
ATOM 1438 C C . ALA A 1 176 ? -3.096 -5.081 18.092 1.00 61.94 176 ALA A C 1
ATOM 1440 O O . ALA A 1 176 ? -3.722 -4.718 19.097 1.00 61.94 176 ALA A O 1
ATOM 1441 N N . LEU A 1 177 ? -3.726 -5.447 16.970 1.00 63.06 177 LEU A N 1
ATOM 1442 C CA . LEU A 1 177 ? -5.185 -5.544 16.819 1.00 63.06 177 LEU A CA 1
ATOM 1443 C C . LEU A 1 177 ? -5.781 -6.693 17.650 1.00 63.06 177 LEU A C 1
ATOM 1445 O O . LEU A 1 177 ? -6.742 -6.476 18.393 1.00 63.06 177 LEU A O 1
ATOM 1449 N N . LEU A 1 178 ? -5.195 -7.890 17.574 1.00 62.28 178 LEU A N 1
ATOM 1450 C CA . LEU A 1 178 ? -5.618 -9.087 18.313 1.00 62.28 178 LEU A CA 1
ATOM 1451 C C . LEU A 1 178 ? -5.557 -8.873 19.828 1.00 62.28 178 LEU A C 1
ATOM 1453 O O . LEU A 1 178 ? -6.497 -9.225 20.544 1.00 62.28 178 LEU A O 1
ATOM 1457 N N . ASP A 1 179 ? -4.507 -8.210 20.305 1.00 59.59 179 ASP A N 1
ATOM 1458 C CA . ASP A 1 179 ? -4.345 -7.876 21.720 1.00 59.59 179 ASP A CA 1
ATOM 1459 C C . ASP A 1 179 ? -5.362 -6.857 22.234 1.00 59.59 179 ASP A C 1
ATOM 1461 O O . ASP A 1 179 ? -5.611 -6.777 23.437 1.00 59.59 179 ASP A O 1
ATOM 1465 N N . SER A 1 180 ? -5.930 -6.041 21.348 1.00 56.19 180 SER A N 1
ATOM 1466 C CA . SER A 1 180 ? -6.997 -5.096 21.699 1.00 56.19 180 SER A CA 1
ATOM 1467 C C . SER A 1 180 ? -8.324 -5.823 21.854 1.00 56.19 180 SER A C 1
ATOM 1469 O O . SER A 1 180 ? -9.010 -5.665 22.857 1.00 56.19 180 SER A O 1
ATOM 1471 N N . VAL A 1 181 ? -8.637 -6.708 20.905 1.00 53.97 181 VAL A N 1
ATOM 1472 C CA . VAL A 1 181 ? -9.860 -7.518 20.937 1.00 53.97 181 VAL A CA 1
ATOM 1473 C C . VAL A 1 181 ? -9.863 -8.482 22.127 1.00 53.97 181 VAL A C 1
ATOM 1475 O O . VAL A 1 181 ? -10.889 -8.629 22.793 1.00 53.97 181 VAL A O 1
ATOM 1478 N N . ARG A 1 182 ? -8.722 -9.116 22.436 1.00 55.94 182 ARG A N 1
ATOM 1479 C CA . ARG A 1 182 ? -8.589 -9.992 23.613 1.00 55.94 182 ARG A CA 1
ATOM 1480 C C . ARG A 1 182 ? -8.824 -9.246 24.921 1.00 55.94 182 ARG A C 1
ATOM 1482 O O . ARG A 1 182 ? -9.481 -9.798 25.792 1.00 55.94 182 ARG A O 1
ATOM 1489 N N . ARG A 1 183 ? -8.344 -8.007 25.054 1.00 52.06 183 ARG A N 1
ATOM 1490 C CA . ARG A 1 183 ? -8.528 -7.206 26.275 1.00 52.06 183 ARG A CA 1
ATOM 1491 C C . ARG A 1 183 ? -9.967 -6.728 26.463 1.00 52.06 183 ARG A C 1
ATOM 1493 O O . ARG A 1 183 ? -10.502 -6.903 27.551 1.00 52.06 183 ARG A O 1
ATOM 1500 N N . LEU A 1 184 ? -10.622 -6.272 25.394 1.00 49.22 184 LEU A N 1
ATOM 1501 C CA . LEU A 1 184 ? -12.050 -5.920 25.413 1.00 49.22 184 LEU A CA 1
ATOM 1502 C C . LEU A 1 184 ? -12.950 -7.106 25.801 1.00 49.22 184 LEU A C 1
ATOM 1504 O O . LEU A 1 184 ? -13.991 -6.917 26.417 1.00 49.22 184 LEU A O 1
ATOM 1508 N N . CYS A 1 185 ? -12.554 -8.335 25.455 1.00 45.81 185 CYS A N 1
ATOM 1509 C CA . CYS A 1 185 ? -13.307 -9.541 25.813 1.00 45.81 185 CYS A CA 1
ATOM 1510 C C . CYS A 1 185 ? -12.876 -10.163 27.155 1.00 45.81 185 CYS A C 1
ATOM 1512 O O . CYS A 1 185 ? -13.690 -10.802 27.813 1.00 45.81 185 CYS A O 1
ATOM 1514 N N . GLY A 1 186 ? -11.611 -10.010 27.554 1.00 43.66 186 GLY A N 1
ATOM 1515 C CA . GLY A 1 186 ? -11.049 -10.566 28.790 1.00 43.66 186 GLY A CA 1
ATOM 1516 C C . GLY A 1 186 ? -11.375 -9.747 30.041 1.00 43.66 186 GLY A C 1
ATOM 1517 O O . GLY A 1 186 ? -11.365 -10.296 31.136 1.00 43.66 186 GLY A O 1
ATOM 1518 N N . GLY A 1 187 ? -11.735 -8.468 29.886 1.00 42.12 187 GLY A N 1
ATOM 1519 C CA . GLY A 1 187 ? -12.232 -7.626 30.981 1.00 42.12 187 GLY A CA 1
ATOM 1520 C C . GLY A 1 187 ? -13.644 -7.975 31.473 1.00 42.12 187 GLY A C 1
ATOM 1521 O O . GLY A 1 187 ? -14.080 -7.419 32.470 1.00 42.12 187 GLY A O 1
ATOM 1522 N N . SER A 1 188 ? -14.353 -8.898 30.809 1.00 40.66 188 SER A N 1
ATOM 1523 C CA . SER A 1 188 ? -15.717 -9.318 31.177 1.00 40.66 188 SER A CA 1
ATOM 1524 C C . SER A 1 188 ? -15.781 -10.683 31.885 1.00 40.66 188 SER A C 1
ATOM 1526 O O . SER A 1 188 ? -16.878 -11.177 32.121 1.00 40.66 188 SER A O 1
ATOM 1528 N N . VAL A 1 189 ? -14.644 -11.320 32.202 1.00 42.94 189 VAL A N 1
ATOM 1529 C CA . VAL A 1 189 ? -14.599 -12.679 32.798 1.00 42.94 189 VAL A CA 1
ATOM 1530 C C . VAL A 1 189 ? -14.039 -12.660 34.228 1.00 42.94 189 VAL A C 1
ATOM 1532 O O . VAL A 1 189 ? -13.492 -13.645 34.709 1.00 42.94 189 VAL A O 1
ATOM 1535 N N . ARG A 1 190 ? -14.142 -11.533 34.943 1.00 35.94 190 ARG A N 1
ATOM 1536 C CA . ARG A 1 190 ? -13.783 -11.498 36.368 1.00 35.94 190 ARG A CA 1
ATOM 1537 C C . ARG A 1 190 ? -14.789 -10.722 37.201 1.00 35.94 190 ARG A C 1
ATOM 1539 O O . ARG A 1 190 ? -14.498 -9.658 37.728 1.00 35.94 190 ARG A O 1
ATOM 1546 N N . SER A 1 191 ? -15.976 -11.296 37.294 1.00 35.38 191 SER A N 1
ATOM 1547 C CA . SER A 1 191 ? -16.943 -11.016 38.347 1.00 35.38 191 SER A CA 1
ATOM 1548 C C . SER A 1 191 ? -17.790 -12.268 38.523 1.00 35.38 191 SER A C 1
ATOM 1550 O O . SER A 1 191 ? -18.879 -12.347 37.968 1.00 35.38 191 SER A O 1
ATOM 1552 N N . GLU A 1 192 ? -17.194 -13.264 39.170 1.00 31.17 192 GLU A N 1
ATOM 1553 C CA . GLU A 1 192 ? -17.808 -14.266 40.050 1.00 31.17 192 GLU A CA 1
ATOM 1554 C C . GLU A 1 192 ? -16.674 -15.032 40.744 1.00 31.17 192 GLU A C 1
ATOM 1556 O O . GLU A 1 192 ? -15.692 -15.390 40.047 1.00 31.17 192 GLU A O 1
#

Mean predicted aligned error: 11.17 Å

Nearest PDB structures (foldseek):
  6tyi-assembly1_D  TM=2.690E-01  e=4.497E+00  Escherichia coli K-12
  5owv-assembly1_A  TM=2.640E-01  e=5.811E+00  Campylobacter jejuni
  5oxf-assembly1_A  TM=3.046E-01  e=7.905E+00  Campylobacter jejuni

Foldseek 3Di:
DVVVLVVVVVVLVVLVVVLVVLLVVLVVLVVQVVVCVVVVNDRDPDDVNVVVSVVSLVCSLVVVLVSLVVVLVVVVCVQQPVPVVPVDDDDVVVVVSVVSNVVCDVLNVVLSVVSVVLSVCCCPVQVVQLVVLVVVQVVLVPDPPHDDDPVSVVSNVVSSVVSSCSSVCVVVNVVSVVVSSCVVVVVVPPDD

pLDDT: mean 72.69, std 14.79, range [31.17, 90.62]